Protein AF-A0A353C7V4-F1 (afdb_monomer_lite)

Secondary structure (DSSP, 8-state):
--SSSSSSSSS---------------------PPP-PPPP--------GGG-S--------------------HHHHHHHHHHHHHHHHHHHHHHHS--HHHHHHHHHHHHHHHHHHHHHHHHHHHHHHHHHHHHHHHHHHHHHHHHHTSHHHHHHHHHHHT-S-HHHHHHHHHHHHHHHHHHHHHHHHHHHHHHHHHHHHHHHHHHHHHHHHHHHTT-

Sequence (219 aa):
MSAAAASALMLMIALTVVSEAQTDRRNRSPIVRPAATPTPKIEPEIISMANDFPDDDAERPVQQTDVASGRANGDTSSAQLIERLEARIRQLEAQRGSDPDAVQKRLMLNLDILTRAEQRSESLRKQIFEMIEKENAIQMRLDSIEFDIRPEMIERSVATAGSLRPEEVRESRRRQLAAERTNLQNLLAEVQRNKTNLETGIKKADELVERLRLRLDKE

pLDDT: mean 76.55, std 20.83, range [38.31, 97.5]

Structure (mmCIF, N/CA/C/O backbone):
data_AF-A0A353C7V4-F1
#
_entry.id   AF-A0A353C7V4-F1
#
loop_
_atom_site.group_PDB
_atom_site.id
_atom_site.type_symbol
_atom_site.label_atom_id
_atom_site.label_alt_id
_atom_site.label_comp_id
_atom_site.label_asym_id
_atom_site.label_entity_id
_atom_site.label_seq_id
_atom_site.pdbx_PDB_ins_code
_atom_site.Cartn_x
_atom_site.Cartn_y
_atom_site.Cartn_z
_atom_site.occupancy
_atom_site.B_iso_or_equiv
_atom_site.auth_seq_id
_atom_site.auth_comp_id
_atom_site.auth_asym_id
_atom_site.auth_atom_id
_atom_site.pdbx_PDB_model_num
ATOM 1 N N . MET A 1 1 ? -34.271 59.438 11.158 1.00 44.75 1 MET A N 1
ATOM 2 C CA . MET A 1 1 ? -33.661 58.964 9.894 1.00 44.75 1 MET A CA 1
ATOM 3 C C . MET A 1 1 ? -32.312 58.357 10.269 1.00 44.75 1 MET A C 1
ATOM 5 O O . MET A 1 1 ? -31.391 59.096 10.557 1.00 44.75 1 MET A O 1
ATOM 9 N N . SER A 1 2 ? -32.290 57.105 10.726 1.00 44.06 2 SER A N 1
ATOM 10 C CA . SER A 1 2 ? -32.205 55.855 9.943 1.00 44.06 2 SER A CA 1
ATOM 11 C C . SER A 1 2 ? -30.757 55.358 9.859 1.00 44.06 2 SER A C 1
ATOM 13 O O . SER A 1 2 ? -30.090 55.585 8.859 1.00 44.06 2 SER A O 1
ATOM 15 N N . ALA A 1 3 ? -30.293 54.688 10.918 1.00 46.69 3 ALA A N 1
ATOM 16 C CA . ALA A 1 3 ? -29.094 53.841 10.912 1.00 46.69 3 ALA A CA 1
ATOM 17 C C . ALA A 1 3 ? -29.074 52.927 12.159 1.00 46.69 3 ALA A C 1
ATOM 19 O O . ALA A 1 3 ? -28.155 52.985 12.964 1.00 46.69 3 ALA A O 1
ATOM 20 N N . ALA A 1 4 ? -30.133 52.140 12.383 1.00 47.88 4 ALA A N 1
ATOM 21 C CA . ALA A 1 4 ? -30.179 51.169 13.491 1.00 47.88 4 ALA A CA 1
ATOM 22 C C . ALA A 1 4 ? -31.147 49.994 13.235 1.00 47.88 4 ALA A C 1
ATOM 24 O O . ALA A 1 4 ? -31.702 49.430 14.171 1.00 47.88 4 ALA A O 1
ATOM 25 N N . ALA A 1 5 ? -31.396 49.639 11.969 1.00 49.31 5 ALA A N 1
ATOM 26 C CA . ALA A 1 5 ? -32.421 48.651 11.610 1.00 49.31 5 ALA A CA 1
AT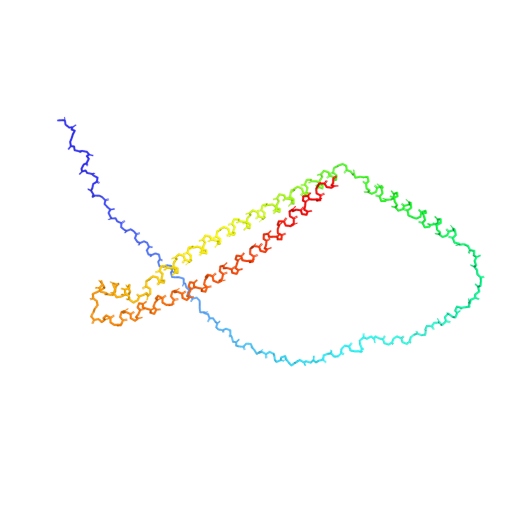OM 27 C C . ALA A 1 5 ? -32.026 47.763 10.414 1.00 49.31 5 ALA A C 1
ATOM 29 O O . ALA A 1 5 ? -32.870 47.441 9.585 1.00 49.31 5 ALA A O 1
ATOM 30 N N . ALA A 1 6 ? -30.745 47.388 10.295 1.00 48.66 6 ALA A N 1
ATOM 31 C CA . ALA A 1 6 ? -30.272 46.562 9.173 1.00 48.66 6 ALA A CA 1
ATOM 32 C C . ALA A 1 6 ? -29.348 45.382 9.543 1.00 48.66 6 ALA A C 1
ATOM 34 O O . ALA A 1 6 ? -28.961 44.640 8.649 1.00 48.66 6 ALA A O 1
ATOM 35 N N . SER A 1 7 ? -29.044 45.141 10.827 1.00 48.41 7 SER A N 1
ATOM 36 C CA . SER A 1 7 ? -28.196 43.997 11.246 1.00 48.41 7 SER A CA 1
ATOM 37 C C . SER A 1 7 ? -28.845 43.041 12.253 1.00 48.41 7 SER A C 1
ATOM 39 O O . SER A 1 7 ? -28.167 42.187 12.810 1.00 48.41 7 SER A O 1
ATOM 41 N N . ALA A 1 8 ? -30.159 43.139 12.470 1.00 46.25 8 ALA A N 1
ATOM 42 C CA . ALA A 1 8 ? -30.909 42.242 13.360 1.00 46.25 8 ALA A CA 1
ATOM 43 C C . ALA A 1 8 ? -32.105 41.565 12.660 1.00 46.25 8 ALA A C 1
ATOM 45 O O . ALA A 1 8 ? -33.052 41.136 13.311 1.00 46.25 8 ALA A O 1
ATOM 46 N N . LEU A 1 9 ? -32.053 41.468 11.326 1.00 44.09 9 LEU A N 1
ATOM 47 C CA . LEU A 1 9 ? -33.032 40.771 10.483 1.00 44.09 9 LEU A CA 1
ATOM 48 C C . LEU A 1 9 ? -32.320 39.840 9.480 1.00 44.09 9 LEU A C 1
ATOM 50 O O . LEU A 1 9 ? -32.617 39.818 8.294 1.00 44.09 9 LEU A O 1
ATOM 54 N N . MET A 1 10 ? -31.322 39.106 9.971 1.00 41.72 10 MET A N 1
ATOM 55 C CA . MET A 1 10 ? -30.724 37.931 9.316 1.00 41.72 10 MET A CA 1
ATOM 56 C C . MET A 1 10 ? -30.598 36.802 10.352 1.00 41.72 10 MET A C 1
ATOM 58 O O . MET A 1 10 ? -29.598 36.105 10.467 1.00 41.72 10 MET A O 1
ATOM 62 N N . LEU A 1 11 ? -31.642 36.667 11.166 1.00 45.44 11 LEU A N 1
ATOM 63 C CA . LEU A 1 11 ? -31.908 35.521 12.016 1.00 45.44 11 LEU A CA 1
ATOM 64 C C . LEU A 1 11 ? -33.371 35.164 11.736 1.00 45.44 11 LEU A C 1
ATOM 66 O O . LEU A 1 11 ? -34.230 36.024 11.900 1.00 45.44 11 LEU A O 1
ATOM 70 N N . MET A 1 12 ? -33.629 33.925 11.310 1.00 44.94 12 MET A N 1
ATOM 71 C CA . MET A 1 12 ? -34.948 33.354 10.967 1.00 44.94 12 MET A CA 1
ATOM 72 C C . MET A 1 12 ? -35.437 33.534 9.522 1.00 44.94 12 MET A C 1
ATOM 74 O O . MET A 1 12 ? -36.502 34.099 9.297 1.00 44.94 12 MET A O 1
ATOM 78 N N . ILE A 1 13 ? -34.744 32.925 8.549 1.00 45.94 13 ILE A N 1
ATOM 79 C CA . ILE A 1 13 ? -35.416 32.384 7.355 1.00 45.94 13 ILE A CA 1
ATOM 80 C C . ILE A 1 13 ? -34.905 30.961 7.074 1.00 45.94 13 ILE A C 1
ATOM 82 O O . ILE A 1 13 ? -33.763 30.750 6.685 1.00 45.94 13 ILE A O 1
ATOM 86 N N . ALA A 1 14 ? -35.827 30.019 7.281 1.00 42.69 14 ALA A N 1
ATOM 87 C CA . ALA A 1 14 ? -35.977 28.730 6.611 1.00 42.69 14 ALA A CA 1
ATOM 88 C C . ALA A 1 14 ? -34.900 27.643 6.809 1.00 42.69 14 ALA A C 1
ATOM 90 O O . ALA A 1 14 ? -34.132 27.310 5.910 1.00 42.69 14 ALA A O 1
ATOM 91 N N . LEU A 1 15 ? -35.036 26.915 7.926 1.00 41.84 15 LEU A N 1
ATOM 92 C CA . LEU A 1 15 ? -35.078 25.453 7.848 1.00 41.84 15 LEU A CA 1
ATOM 93 C C . LEU A 1 15 ? -36.202 25.062 6.874 1.00 41.84 15 LEU A C 1
ATOM 95 O O . LEU A 1 15 ? -37.375 25.164 7.223 1.00 41.84 15 LEU A O 1
ATOM 99 N N . THR A 1 16 ? -35.854 24.575 5.687 1.00 45.34 16 THR A N 1
ATOM 100 C CA . THR A 1 16 ? -36.703 23.618 4.970 1.00 45.34 16 THR A CA 1
ATOM 101 C C . THR A 1 16 ? -35.827 22.502 4.426 1.00 45.34 16 THR A C 1
ATOM 103 O O . THR A 1 16 ? -35.001 22.674 3.537 1.00 45.34 16 THR A O 1
ATOM 106 N N . VAL A 1 17 ? -35.993 21.351 5.066 1.00 40.59 17 VAL A N 1
ATOM 107 C CA . VAL A 1 17 ? -35.494 20.050 4.654 1.00 40.59 17 VAL A CA 1
ATOM 108 C C . VAL A 1 17 ? -36.279 19.649 3.410 1.00 40.59 17 VAL A C 1
ATOM 110 O O . VAL A 1 17 ? -37.474 19.381 3.504 1.00 40.59 17 VAL A O 1
ATOM 113 N N . VAL A 1 18 ? -35.621 19.579 2.256 1.00 41.38 18 VAL A N 1
ATOM 114 C CA . VAL A 1 18 ? -36.103 18.749 1.150 1.00 41.38 18 VAL A CA 1
ATOM 115 C C . VAL A 1 18 ? -35.354 17.430 1.254 1.00 41.38 18 VAL A C 1
ATOM 117 O O . VAL A 1 18 ? -34.208 17.282 0.843 1.00 41.38 18 VAL A O 1
ATOM 120 N N . SER A 1 19 ? -36.010 16.489 1.927 1.00 42.78 19 SER A N 1
ATOM 121 C CA . SER A 1 19 ? -35.664 15.078 1.914 1.00 42.78 19 SER A CA 1
ATOM 122 C C . SER A 1 19 ? -36.284 14.491 0.647 1.00 42.78 19 SER A C 1
ATOM 124 O O . SER A 1 19 ? -37.454 14.117 0.630 1.00 42.78 19 SER A O 1
ATOM 126 N N . GLU A 1 20 ? -35.525 14.466 -0.446 1.00 42.59 20 GLU A N 1
ATOM 127 C CA . GLU A 1 20 ? -35.900 13.701 -1.635 1.00 42.59 20 GLU A CA 1
ATOM 12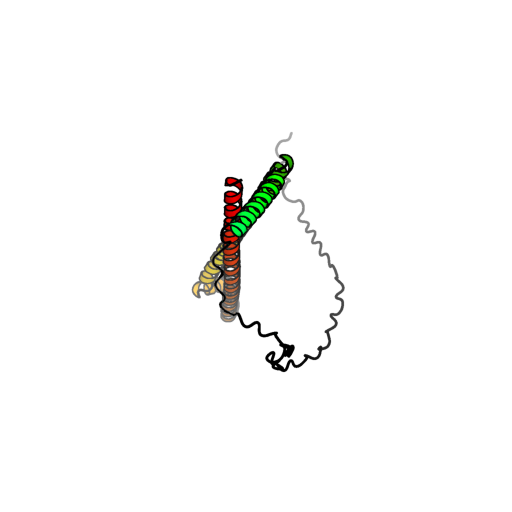8 C C . GLU A 1 20 ? -35.586 12.223 -1.388 1.00 42.59 20 GLU A C 1
ATOM 130 O O . GLU A 1 20 ? -34.538 11.690 -1.745 1.00 42.59 20 GLU A O 1
ATOM 135 N N . ALA A 1 21 ? -36.532 11.545 -0.740 1.00 44.84 21 ALA A N 1
ATOM 136 C CA . ALA A 1 21 ? -36.611 10.095 -0.718 1.00 44.84 21 ALA A CA 1
ATOM 137 C C . ALA A 1 21 ? -37.058 9.598 -2.104 1.00 44.84 21 ALA A C 1
ATOM 139 O O . ALA A 1 21 ? -38.226 9.279 -2.330 1.00 44.84 21 ALA A O 1
ATOM 140 N N . GLN A 1 22 ? -36.119 9.536 -3.051 1.00 49.16 22 GLN A N 1
ATOM 141 C CA . GLN A 1 22 ? -36.307 8.783 -4.287 1.00 49.16 22 GLN A CA 1
ATOM 142 C C . GLN A 1 22 ? -36.391 7.293 -3.938 1.00 49.16 22 GLN A C 1
ATOM 144 O O . GLN A 1 22 ? -35.392 6.597 -3.764 1.00 49.16 22 GLN A O 1
ATOM 149 N N . THR A 1 23 ? -37.620 6.798 -3.803 1.00 46.62 23 THR A N 1
ATOM 150 C CA . THR A 1 23 ? -37.911 5.364 -3.747 1.00 46.62 23 THR A CA 1
ATOM 151 C C . THR A 1 23 ? -37.814 4.790 -5.157 1.00 46.62 23 THR A C 1
ATOM 153 O O . THR A 1 23 ? -38.812 4.499 -5.810 1.00 46.62 23 THR A O 1
ATOM 156 N N . ASP A 1 24 ? -36.581 4.628 -5.637 1.00 43.72 24 ASP A N 1
ATOM 157 C CA . ASP A 1 24 ? -36.294 3.886 -6.861 1.00 43.72 24 ASP A CA 1
ATOM 158 C C . ASP A 1 24 ? -36.540 2.393 -6.588 1.00 43.72 24 ASP A C 1
ATOM 160 O O . ASP A 1 24 ? -35.675 1.642 -6.124 1.00 43.72 24 ASP A O 1
ATOM 164 N N . ARG A 1 25 ? -37.794 1.967 -6.789 1.00 49.84 25 ARG A N 1
ATOM 165 C CA . ARG A 1 25 ? -38.199 0.560 -6.783 1.00 49.84 25 ARG A CA 1
ATOM 166 C C . ARG A 1 25 ? -37.574 -0.122 -7.997 1.00 49.84 25 ARG A C 1
ATOM 168 O O . ARG A 1 25 ? -38.231 -0.362 -9.006 1.00 49.84 25 ARG A O 1
ATOM 175 N N . ARG A 1 26 ? -36.300 -0.491 -7.874 1.00 47.75 26 ARG A N 1
ATOM 176 C CA . ARG A 1 26 ? -35.664 -1.444 -8.784 1.00 47.75 26 ARG A CA 1
ATOM 177 C C . ARG A 1 26 ? -36.392 -2.776 -8.665 1.00 47.75 26 ARG A C 1
ATOM 179 O O . ARG A 1 26 ? -36.287 -3.468 -7.651 1.00 47.75 26 ARG A O 1
ATOM 186 N N . ASN A 1 27 ? -37.139 -3.113 -9.712 1.00 48.44 27 ASN A N 1
ATOM 187 C CA . ASN A 1 27 ? -37.723 -4.429 -9.927 1.00 48.44 27 ASN A CA 1
ATOM 188 C C . ASN A 1 27 ? -36.637 -5.499 -9.746 1.00 48.44 27 ASN A C 1
ATOM 190 O O . ASN A 1 27 ? -35.751 -5.661 -10.584 1.00 48.44 27 ASN A O 1
ATOM 194 N N . ARG A 1 28 ? -36.697 -6.223 -8.623 1.00 50.69 28 ARG A N 1
ATOM 195 C CA . ARG A 1 28 ? -35.927 -7.448 -8.412 1.00 50.69 28 ARG A CA 1
ATOM 196 C C . ARG A 1 28 ? -36.495 -8.516 -9.339 1.00 50.69 28 ARG A C 1
ATOM 198 O O . ARG A 1 28 ? -37.521 -9.119 -9.035 1.00 50.69 28 ARG A O 1
ATOM 205 N N . SER A 1 29 ? -35.812 -8.765 -10.447 1.00 60.47 29 SER A N 1
ATOM 206 C CA . SER A 1 29 ? -35.975 -10.009 -11.193 1.00 60.47 29 SER A CA 1
ATOM 207 C C . SER A 1 29 ? -35.630 -11.189 -10.273 1.00 60.47 29 SER A C 1
ATOM 209 O O . SER A 1 29 ? -34.642 -11.109 -9.533 1.00 60.47 29 SER A O 1
ATOM 211 N N . PRO A 1 30 ? -36.418 -12.277 -10.269 1.00 55.56 30 PRO A N 1
ATOM 212 C CA . PRO A 1 30 ? -36.105 -13.448 -9.464 1.00 55.56 30 PRO A CA 1
ATOM 213 C C . PRO A 1 30 ? -34.798 -14.078 -9.957 1.00 55.56 30 PRO A C 1
ATOM 215 O O . PRO A 1 30 ? -34.638 -14.375 -11.140 1.00 55.56 30 PRO A O 1
ATOM 218 N N . ILE A 1 31 ? -33.859 -14.286 -9.033 1.00 55.91 31 ILE A N 1
ATOM 219 C CA . ILE A 1 31 ? -32.649 -15.075 -9.273 1.00 55.91 31 ILE A CA 1
ATOM 220 C C . ILE A 1 31 ? -33.101 -16.517 -9.516 1.00 55.91 31 ILE A C 1
ATOM 222 O O . ILE A 1 31 ? -33.500 -17.222 -8.587 1.00 55.91 31 ILE A O 1
ATOM 226 N N . VAL A 1 32 ? -33.051 -16.952 -10.774 1.00 56.66 32 VAL A N 1
ATOM 227 C CA . VAL A 1 32 ? -33.143 -18.366 -11.131 1.00 56.66 32 VAL A CA 1
ATOM 228 C C . VAL A 1 32 ? -31.901 -19.043 -10.558 1.00 56.66 32 VAL A C 1
ATOM 230 O O . VAL A 1 32 ? -30.776 -18.714 -10.930 1.00 56.66 32 VAL A O 1
ATOM 233 N N . ARG A 1 33 ? -32.099 -19.962 -9.609 1.00 56.06 33 ARG A N 1
ATOM 234 C CA . ARG A 1 33 ? -31.032 -20.847 -9.135 1.00 56.06 33 ARG A CA 1
ATOM 235 C C . ARG A 1 33 ? -30.574 -21.698 -10.323 1.00 56.06 33 ARG A C 1
ATOM 237 O O . ARG A 1 33 ? -31.421 -22.394 -10.884 1.00 56.06 33 ARG A O 1
ATOM 244 N N . PRO A 1 34 ? -29.290 -21.689 -10.713 1.00 54.34 34 PRO A N 1
ATOM 245 C CA . PRO A 1 34 ? -28.809 -22.685 -11.654 1.00 54.34 34 PRO A CA 1
ATOM 246 C C . PRO A 1 34 ? -28.925 -24.062 -10.991 1.00 54.34 34 PRO A C 1
ATOM 248 O O . PRO A 1 34 ? -28.472 -24.267 -9.862 1.00 54.34 34 PRO A O 1
ATOM 251 N N . ALA A 1 35 ? -29.596 -24.984 -11.678 1.00 52.41 35 ALA A N 1
ATOM 252 C CA . ALA A 1 35 ? -29.607 -26.392 -11.321 1.00 52.41 35 ALA A CA 1
ATOM 253 C C . ALA A 1 35 ? -28.165 -26.923 -11.312 1.00 52.41 35 ALA A C 1
ATOM 255 O O . ALA A 1 35 ? -27.334 -26.495 -12.112 1.00 52.41 35 ALA A O 1
ATOM 256 N N . ALA A 1 36 ? -27.872 -27.830 -10.381 1.00 49.22 36 ALA A N 1
ATOM 257 C CA . ALA A 1 36 ? -26.558 -28.431 -10.226 1.00 49.22 36 ALA A CA 1
ATOM 258 C C . ALA A 1 36 ? -26.130 -29.140 -11.520 1.00 49.22 36 ALA A C 1
ATOM 260 O O . ALA A 1 36 ? -26.722 -30.141 -11.920 1.00 49.22 36 ALA A O 1
ATOM 261 N N . THR A 1 37 ? -25.088 -28.617 -12.160 1.00 54.09 37 THR A N 1
ATOM 262 C CA . THR A 1 37 ? -24.352 -29.314 -13.213 1.00 54.09 37 THR A CA 1
ATOM 263 C C . THR A 1 37 ? -23.656 -30.529 -12.589 1.00 54.09 37 THR A C 1
ATOM 265 O O . THR A 1 37 ? -22.961 -30.354 -11.584 1.00 54.09 37 THR A O 1
ATOM 268 N N . PRO A 1 38 ? -23.817 -31.752 -13.128 1.00 51.16 38 PRO A N 1
ATOM 269 C CA . PRO A 1 38 ? -23.077 -32.908 -12.640 1.00 51.16 38 PRO A CA 1
ATOM 270 C C . PRO A 1 38 ? -21.578 -32.683 -12.850 1.00 51.16 38 PRO A C 1
ATOM 272 O O . PRO A 1 38 ? -21.116 -32.407 -13.957 1.00 51.16 38 PRO A O 1
ATOM 275 N N . THR A 1 39 ? -20.823 -32.782 -11.763 1.00 52.56 39 THR A N 1
ATOM 276 C CA . THR A 1 39 ? -19.363 -32.800 -11.759 1.00 52.56 39 THR A CA 1
ATOM 277 C C . THR A 1 39 ? -18.862 -34.028 -12.526 1.00 52.56 39 THR A C 1
ATOM 279 O O . THR A 1 39 ? -19.206 -35.152 -12.149 1.00 52.56 39 THR A O 1
ATOM 282 N N . PRO A 1 40 ? -18.036 -33.875 -13.577 1.00 52.06 40 PRO A N 1
ATOM 283 C CA . PRO A 1 40 ? -17.326 -35.015 -14.133 1.00 52.06 40 PRO A CA 1
ATOM 284 C C . PRO A 1 40 ? -16.295 -35.485 -13.099 1.00 52.06 40 PRO A C 1
ATOM 286 O O . PRO A 1 40 ? -15.453 -34.710 -12.643 1.00 52.06 40 PRO A O 1
ATOM 289 N N . LYS A 1 41 ? -16.385 -36.757 -12.696 1.00 50.06 41 LYS A N 1
ATOM 290 C CA . LYS A 1 41 ? -15.307 -37.444 -11.979 1.00 50.06 41 LYS A CA 1
ATOM 291 C C . LYS A 1 41 ? -14.092 -37.473 -12.902 1.00 50.06 41 LYS A C 1
ATOM 293 O O . LYS A 1 41 ? -14.112 -38.161 -13.915 1.00 50.06 41 LYS A O 1
ATOM 298 N N . ILE A 1 42 ? -13.062 -36.711 -12.559 1.00 57.78 42 ILE A N 1
ATOM 299 C CA . ILE A 1 42 ? -11.750 -36.821 -13.189 1.00 57.78 42 ILE A CA 1
ATOM 300 C C . ILE A 1 42 ? -10.997 -37.874 -12.380 1.00 57.78 42 ILE A C 1
ATOM 302 O O . ILE A 1 42 ? -10.423 -37.580 -11.333 1.00 57.78 42 ILE A O 1
ATOM 306 N N . GLU A 1 43 ? -11.086 -39.122 -12.824 1.00 57.94 43 GLU A N 1
ATOM 307 C CA . GLU A 1 43 ? -10.117 -40.146 -12.447 1.00 57.94 43 GLU A CA 1
ATOM 308 C C . GLU A 1 43 ? -8.817 -39.841 -13.211 1.00 57.94 43 GLU A C 1
ATOM 310 O O . GLU A 1 43 ? -8.875 -39.572 -14.413 1.00 57.94 43 GLU A O 1
ATOM 315 N N . PRO A 1 44 ? -7.648 -39.790 -12.547 1.00 57.81 44 PRO A N 1
ATOM 316 C CA . PRO A 1 44 ? -6.390 -39.554 -13.238 1.00 57.81 44 PRO A CA 1
ATOM 317 C C . PRO A 1 44 ? -6.000 -40.814 -14.018 1.00 57.81 44 PRO A C 1
ATOM 319 O O . PRO A 1 44 ? -5.431 -41.752 -13.463 1.00 57.81 44 PRO A O 1
ATOM 322 N N . GLU A 1 45 ? -6.307 -40.837 -15.312 1.00 61.81 45 GLU A N 1
ATOM 323 C CA . GLU A 1 45 ? -5.740 -41.812 -16.238 1.00 61.81 45 GLU A CA 1
ATOM 324 C C . GLU A 1 45 ? -4.273 -41.433 -16.502 1.00 61.81 45 GLU A C 1
ATOM 326 O O . GLU A 1 45 ? -3.958 -40.343 -16.986 1.00 61.81 45 GLU A O 1
ATOM 331 N N . ILE A 1 46 ? -3.354 -42.310 -16.096 1.00 61.44 46 ILE A N 1
ATOM 332 C CA . ILE A 1 46 ? -1.913 -42.141 -16.292 1.00 61.44 46 ILE A CA 1
ATOM 333 C C . ILE A 1 46 ? -1.620 -42.420 -17.768 1.00 61.44 46 ILE A C 1
ATOM 335 O O . ILE A 1 46 ? -1.541 -43.573 -18.185 1.00 61.44 46 ILE A O 1
AT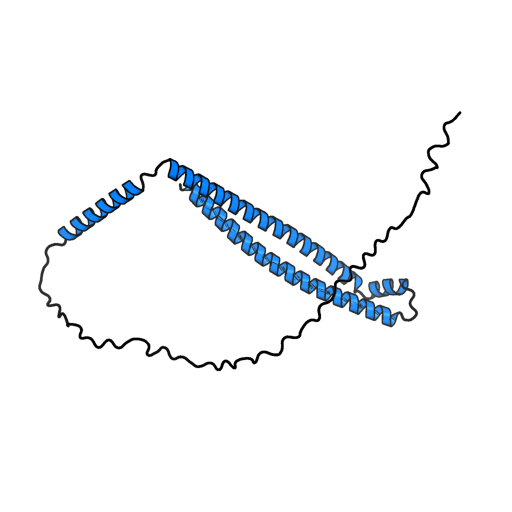OM 339 N N . ILE A 1 47 ? -1.451 -41.368 -18.566 1.00 57.41 47 ILE A N 1
ATOM 340 C CA . ILE A 1 47 ? -1.026 -41.492 -19.963 1.00 57.41 47 ILE A CA 1
ATOM 341 C C . ILE A 1 47 ? 0.488 -41.746 -19.974 1.00 57.41 47 ILE A C 1
ATOM 343 O O . ILE A 1 47 ? 1.295 -40.828 -19.818 1.00 57.41 47 ILE A O 1
ATOM 347 N N . SER A 1 48 ? 0.890 -43.010 -20.127 1.00 59.66 48 SER A N 1
ATOM 348 C CA . SER A 1 48 ? 2.285 -43.386 -20.373 1.00 59.66 48 SER A CA 1
ATOM 349 C C . SER A 1 48 ? 2.719 -42.937 -21.773 1.00 59.66 48 SER A C 1
ATOM 351 O O . SER A 1 48 ? 2.466 -43.622 -22.755 1.00 59.66 48 SER A O 1
ATOM 353 N N . MET A 1 49 ? 3.445 -41.819 -21.864 1.00 56.69 49 MET A N 1
ATOM 354 C CA . MET A 1 49 ? 4.062 -41.318 -23.108 1.00 56.69 49 MET A CA 1
ATOM 355 C C . MET A 1 49 ? 5.381 -42.033 -23.481 1.00 56.69 49 MET A C 1
ATOM 357 O O . MET A 1 49 ? 6.251 -41.454 -24.123 1.00 56.69 49 MET A O 1
ATOM 361 N N . ALA A 1 50 ? 5.575 -43.284 -23.058 1.00 57.44 50 ALA A N 1
ATOM 362 C CA . ALA A 1 50 ? 6.823 -44.021 -23.298 1.00 57.44 50 ALA A CA 1
ATOM 363 C C . ALA A 1 50 ? 6.932 -44.617 -24.716 1.00 57.44 50 ALA A C 1
ATOM 365 O O . ALA A 1 50 ? 7.997 -45.111 -25.068 1.00 57.44 50 ALA A O 1
ATOM 366 N N . ASN A 1 51 ? 5.864 -44.564 -25.520 1.00 55.53 51 ASN A N 1
ATOM 367 C CA . ASN A 1 51 ? 5.779 -45.278 -26.799 1.00 55.53 51 ASN A CA 1
ATOM 368 C C . ASN A 1 51 ? 5.371 -44.393 -27.991 1.00 55.53 51 ASN A C 1
ATOM 370 O O . ASN A 1 51 ? 4.902 -44.910 -28.999 1.00 55.53 51 ASN A O 1
ATOM 374 N N . ASP A 1 52 ? 5.525 -43.070 -27.864 1.00 54.81 52 ASP A N 1
ATOM 375 C CA . ASP A 1 52 ? 5.115 -42.078 -28.877 1.00 54.81 52 ASP A CA 1
ATOM 376 C C . ASP A 1 52 ? 6.270 -41.648 -29.807 1.00 54.81 52 ASP A C 1
ATOM 378 O O . ASP A 1 52 ? 6.192 -40.646 -30.516 1.00 54.81 52 ASP A O 1
ATOM 382 N N . PHE A 1 53 ? 7.365 -42.412 -29.807 1.00 48.66 53 PHE A N 1
ATOM 383 C CA . PHE A 1 53 ? 8.380 -42.325 -30.848 1.00 48.66 53 PHE A CA 1
ATOM 384 C C . PHE A 1 53 ? 8.075 -43.405 -31.888 1.00 48.66 53 PHE A C 1
ATOM 386 O O . PHE A 1 53 ? 8.053 -44.579 -31.522 1.00 48.66 53 PHE A O 1
ATOM 393 N N . PRO A 1 54 ? 7.816 -43.053 -33.158 1.00 54.94 54 PRO A N 1
ATOM 394 C CA . PRO A 1 54 ? 7.740 -44.054 -34.208 1.00 54.94 54 PRO A CA 1
ATOM 395 C C . PRO A 1 54 ? 9.098 -44.756 -34.320 1.00 54.94 54 PRO A C 1
ATOM 397 O O . PRO A 1 54 ? 10.120 -44.104 -34.550 1.00 54.94 54 PRO A O 1
ATOM 400 N N . ASP A 1 55 ? 9.090 -46.077 -34.140 1.00 52.31 55 ASP A N 1
ATOM 401 C CA . ASP A 1 55 ? 10.181 -46.962 -34.536 1.00 52.31 55 ASP A CA 1
ATOM 402 C C . ASP A 1 55 ? 10.308 -46.886 -36.062 1.00 52.31 55 ASP A C 1
ATOM 404 O O . ASP A 1 55 ? 9.608 -47.564 -36.814 1.00 52.31 55 ASP A O 1
ATOM 408 N N . ASP A 1 56 ? 11.165 -45.978 -36.521 1.00 46.03 56 ASP A N 1
ATOM 409 C CA . ASP A 1 56 ? 11.544 -45.853 -37.922 1.00 46.03 56 ASP A CA 1
ATOM 410 C C . ASP A 1 56 ? 12.637 -46.898 -38.201 1.00 46.03 56 ASP A C 1
ATOM 412 O O . ASP A 1 56 ? 13.838 -46.607 -38.235 1.00 46.03 56 ASP A O 1
ATOM 416 N N . ASP A 1 57 ? 12.210 -48.155 -38.351 1.00 50.53 57 ASP A N 1
ATOM 417 C CA . ASP A 1 57 ? 12.989 -49.219 -38.987 1.00 50.53 57 ASP A CA 1
ATOM 418 C C . ASP A 1 57 ? 13.098 -48.914 -40.491 1.00 50.53 57 ASP A C 1
ATOM 420 O O . ASP A 1 57 ? 12.454 -49.524 -41.345 1.00 50.53 57 ASP A O 1
ATOM 424 N N . ALA A 1 58 ? 13.930 -47.926 -40.816 1.00 46.34 58 ALA A N 1
ATOM 425 C CA . ALA A 1 58 ? 14.411 -47.664 -42.160 1.00 46.34 58 ALA A CA 1
ATOM 426 C C . ALA A 1 58 ? 15.944 -47.667 -42.140 1.00 46.34 58 ALA A C 1
ATOM 428 O O . ALA A 1 58 ? 16.605 -46.855 -41.489 1.00 46.34 58 ALA A O 1
ATOM 429 N N . GLU A 1 59 ? 16.490 -48.650 -42.847 1.00 46.53 59 GLU A N 1
ATOM 430 C CA . GLU A 1 59 ? 17.901 -48.942 -43.063 1.00 46.53 59 GLU A CA 1
ATOM 431 C C . GLU A 1 59 ? 18.766 -47.677 -43.192 1.00 46.53 59 GLU A C 1
ATOM 433 O O . GLU A 1 59 ? 18.738 -46.955 -44.189 1.00 46.53 59 GLU A O 1
ATOM 438 N N . ARG A 1 60 ? 19.606 -47.428 -42.184 1.00 43.72 60 ARG A N 1
ATOM 439 C CA . ARG A 1 60 ? 20.731 -46.500 -42.322 1.00 43.72 60 ARG A CA 1
ATOM 440 C C . ARG A 1 60 ? 21.798 -47.181 -43.184 1.00 43.72 60 ARG A C 1
ATOM 442 O O . ARG A 1 60 ? 22.281 -48.241 -42.779 1.00 43.72 60 ARG A O 1
ATOM 449 N N . PRO A 1 61 ? 22.255 -46.594 -44.305 1.00 42.44 61 PRO A N 1
ATOM 450 C CA . PRO A 1 61 ? 23.473 -47.061 -44.941 1.00 42.44 61 PRO A CA 1
ATOM 451 C C . PRO A 1 61 ? 24.623 -46.802 -43.967 1.00 42.44 61 PRO A C 1
ATOM 453 O O . PRO A 1 61 ? 24.908 -45.659 -43.602 1.00 42.44 61 PRO A O 1
ATOM 456 N N . VAL A 1 62 ? 25.267 -47.874 -43.519 1.00 42.25 62 VAL A N 1
ATOM 457 C CA . VAL A 1 62 ? 26.484 -47.814 -42.713 1.00 42.25 62 VAL A CA 1
ATOM 458 C C . VAL A 1 62 ? 27.599 -47.313 -43.630 1.00 42.25 62 VAL A C 1
ATOM 460 O O . VAL A 1 62 ? 28.202 -48.080 -44.376 1.00 42.25 62 VAL A O 1
ATOM 463 N N . GLN A 1 63 ? 27.849 -46.004 -43.637 1.00 41.72 63 GLN A N 1
ATOM 464 C CA . GLN A 1 63 ? 29.035 -45.453 -44.285 1.00 41.72 63 GLN A CA 1
ATOM 465 C C . GLN A 1 63 ? 30.227 -45.678 -43.358 1.00 41.72 63 GLN A C 1
ATOM 467 O O . GLN A 1 63 ? 30.512 -44.907 -42.445 1.00 41.72 63 GLN A O 1
ATOM 472 N N . GLN A 1 64 ? 30.883 -46.811 -43.588 1.00 43.12 64 GLN A N 1
ATOM 473 C CA . GLN A 1 64 ? 32.200 -47.134 -43.074 1.00 43.12 64 GLN A CA 1
ATOM 474 C C . GLN A 1 64 ? 33.178 -46.061 -43.564 1.00 43.12 64 GLN A C 1
ATOM 476 O O . GLN A 1 64 ? 33.488 -45.971 -44.750 1.00 43.12 64 GLN A O 1
ATOM 481 N N . THR A 1 65 ? 33.619 -45.190 -42.657 1.00 38.31 65 THR A N 1
ATOM 482 C CA . THR A 1 65 ? 34.692 -44.240 -42.943 1.00 38.31 65 THR A CA 1
ATOM 483 C C . THR A 1 65 ? 36.006 -45.004 -42.992 1.00 38.31 65 THR A C 1
ATOM 485 O O . THR A 1 65 ? 36.629 -45.253 -41.958 1.00 38.31 65 THR A O 1
ATOM 488 N N . ASP A 1 66 ? 36.419 -45.373 -44.201 1.00 41.59 66 ASP A N 1
ATOM 489 C CA . ASP A 1 66 ? 37.802 -45.720 -44.483 1.00 41.59 66 ASP A CA 1
ATOM 490 C C . ASP A 1 66 ? 38.683 -44.499 -44.198 1.00 41.59 66 ASP A C 1
ATOM 492 O O . ASP A 1 66 ? 38.542 -43.423 -44.785 1.00 41.59 66 ASP A O 1
ATOM 496 N N . VAL A 1 67 ? 39.602 -44.674 -43.253 1.00 51.19 67 VAL A N 1
ATOM 497 C CA . VAL A 1 67 ? 40.720 -43.770 -42.984 1.00 51.19 67 VAL A CA 1
ATOM 498 C C . VAL A 1 67 ? 41.673 -43.797 -44.179 1.00 51.19 67 VAL A C 1
ATOM 500 O O . VAL A 1 67 ? 42.651 -44.540 -44.204 1.00 51.19 67 VAL A O 1
ATOM 503 N N . ALA A 1 68 ? 41.385 -42.968 -45.180 1.00 40.62 68 ALA A N 1
ATOM 504 C CA . ALA A 1 68 ? 42.298 -42.655 -46.268 1.00 40.62 68 ALA A CA 1
ATOM 505 C C . ALA A 1 68 ? 42.825 -41.223 -46.106 1.00 40.62 68 ALA A C 1
ATOM 507 O O . ALA A 1 68 ? 42.117 -40.230 -46.257 1.00 40.62 68 ALA A O 1
ATOM 508 N N . SER A 1 69 ? 44.105 -41.159 -45.758 1.00 55.53 69 SER A N 1
ATOM 509 C CA . SER A 1 69 ? 44.996 -40.005 -45.749 1.00 55.53 69 SER A CA 1
ATOM 510 C C . SER A 1 69 ? 44.689 -38.967 -46.836 1.00 55.53 69 SER A C 1
ATOM 512 O O . SER A 1 69 ? 44.824 -39.240 -48.025 1.00 55.53 69 SER A O 1
ATOM 514 N N . GLY A 1 70 ? 44.374 -37.742 -46.413 1.00 46.53 70 GLY A N 1
ATOM 515 C CA . GLY A 1 70 ? 44.145 -36.602 -47.300 1.00 46.53 70 GLY A CA 1
ATOM 516 C C . GLY A 1 70 ? 44.396 -35.274 -46.595 1.00 46.53 70 GLY A C 1
ATOM 517 O O . GLY A 1 70 ? 43.493 -34.462 -46.437 1.00 46.53 70 GLY A O 1
ATOM 518 N N . ARG A 1 71 ? 45.629 -35.048 -46.129 1.00 54.47 71 ARG A N 1
ATOM 519 C CA . ARG A 1 71 ? 46.108 -33.705 -45.777 1.00 54.47 71 ARG A CA 1
ATOM 520 C C . ARG A 1 71 ? 46.297 -32.901 -47.068 1.00 54.47 71 ARG A C 1
ATOM 522 O O . ARG A 1 71 ? 47.375 -32.946 -47.644 1.00 54.47 71 ARG A O 1
ATOM 529 N N . ALA A 1 72 ? 45.263 -32.193 -47.511 1.00 51.28 72 ALA A N 1
ATOM 530 C CA . ALA A 1 72 ? 45.348 -31.046 -48.419 1.00 51.28 72 ALA A CA 1
ATOM 531 C C . ALA A 1 72 ? 43.975 -30.353 -48.467 1.00 51.28 72 ALA A C 1
ATOM 533 O O . ALA A 1 72 ? 42.965 -31.041 -48.543 1.00 51.28 72 ALA A O 1
ATOM 534 N N . ASN A 1 73 ? 43.952 -29.015 -48.470 1.00 52.03 73 ASN A N 1
ATOM 535 C CA . ASN A 1 73 ? 42.778 -28.125 -48.624 1.00 52.03 73 ASN A CA 1
ATOM 536 C C . ASN A 1 73 ? 42.148 -27.558 -47.331 1.00 52.03 73 ASN A C 1
ATOM 538 O O . ASN A 1 73 ? 40.936 -27.383 -47.247 1.00 52.03 73 ASN A O 1
ATOM 542 N N . GLY A 1 74 ? 42.966 -27.193 -46.337 1.00 54.31 74 GLY A N 1
ATOM 543 C CA . GLY A 1 74 ? 42.532 -26.327 -45.224 1.00 54.31 74 GLY A CA 1
ATOM 544 C C . GLY A 1 74 ? 42.391 -24.840 -45.601 1.00 54.31 74 GLY A C 1
ATOM 545 O O . GLY A 1 74 ? 41.671 -24.098 -44.935 1.00 54.31 74 GLY A O 1
ATOM 546 N N . ASP A 1 75 ? 43.018 -24.417 -46.701 1.00 56.34 75 ASP A N 1
ATOM 547 C CA . ASP A 1 75 ? 43.125 -22.995 -47.064 1.00 56.34 75 ASP A CA 1
ATOM 548 C C . ASP A 1 75 ? 42.009 -22.513 -48.006 1.00 56.34 75 ASP A C 1
ATOM 550 O O . ASP A 1 75 ? 41.634 -21.344 -47.997 1.00 56.34 75 ASP A O 1
ATOM 554 N N . THR A 1 76 ? 41.410 -23.404 -48.802 1.00 58.84 76 THR A N 1
ATOM 555 C CA . THR A 1 76 ? 40.364 -23.014 -49.766 1.00 58.84 76 THR A CA 1
ATOM 556 C C . THR A 1 76 ? 39.000 -22.823 -49.095 1.00 58.84 76 THR A C 1
ATOM 558 O O . THR A 1 76 ? 38.248 -21.925 -49.466 1.00 58.84 76 THR A O 1
ATOM 561 N N . SER A 1 77 ? 38.679 -23.622 -48.069 1.00 67.38 77 SER A N 1
ATOM 562 C CA . SER A 1 77 ? 37.410 -23.499 -47.333 1.00 67.38 77 SER A CA 1
ATOM 563 C C . SER A 1 77 ? 37.388 -22.285 -46.403 1.00 67.38 77 SER A C 1
ATOM 565 O O . SER A 1 77 ? 36.330 -21.694 -46.199 1.00 67.38 77 SER A O 1
ATOM 567 N N . SER A 1 78 ? 38.533 -21.906 -45.833 1.00 68.62 78 SER A N 1
ATOM 568 C CA . SER A 1 78 ? 38.667 -20.705 -45.006 1.00 68.62 78 SER A CA 1
ATOM 569 C C . SER A 1 78 ? 38.578 -19.442 -45.863 1.00 68.62 78 SER A C 1
ATOM 571 O O . SER A 1 78 ? 37.834 -18.533 -45.506 1.00 68.62 78 SER A O 1
ATOM 573 N N . ALA A 1 79 ? 39.207 -19.429 -47.044 1.00 76.81 79 ALA A N 1
ATOM 574 C CA . ALA A 1 79 ? 39.059 -18.348 -48.020 1.00 76.81 79 ALA A CA 1
ATOM 575 C C . ALA A 1 79 ? 37.594 -18.136 -48.455 1.00 76.81 79 ALA A C 1
ATOM 577 O O . ALA A 1 79 ? 37.102 -17.010 -48.443 1.00 76.81 79 ALA A O 1
ATOM 578 N N . GLN A 1 80 ? 36.857 -19.213 -48.746 1.00 82.75 80 GLN A N 1
ATOM 579 C CA . GLN A 1 80 ? 35.434 -19.136 -49.113 1.00 82.75 80 GLN A CA 1
ATOM 580 C C . GLN A 1 80 ? 34.524 -18.704 -47.947 1.00 82.75 80 GLN A C 1
ATOM 582 O O . GLN A 1 80 ? 33.504 -18.046 -48.161 1.00 82.75 80 GLN A O 1
ATOM 587 N N . LEU A 1 81 ? 34.860 -19.067 -46.703 1.00 83.75 81 LEU A N 1
ATOM 588 C CA . LEU A 1 81 ? 34.143 -18.601 -45.510 1.00 83.75 81 LEU A CA 1
ATOM 589 C C . LEU A 1 81 ? 34.378 -17.110 -45.262 1.00 83.75 81 LEU A C 1
ATOM 591 O O . LEU A 1 81 ? 33.426 -16.400 -44.949 1.00 83.75 81 LEU A O 1
ATOM 595 N N . ILE A 1 82 ? 35.613 -16.639 -45.438 1.00 86.25 82 ILE A N 1
ATOM 596 C CA . ILE A 1 82 ? 35.962 -15.220 -45.328 1.00 86.25 82 ILE A CA 1
ATOM 597 C C . ILE A 1 82 ? 35.197 -14.418 -46.382 1.00 86.25 82 ILE A C 1
ATOM 599 O O . ILE A 1 82 ? 34.533 -13.451 -46.029 1.00 86.25 82 ILE A O 1
ATOM 603 N N . GLU A 1 83 ? 35.161 -14.876 -47.634 1.00 89.62 83 GLU A N 1
ATOM 604 C CA . GLU A 1 83 ? 34.403 -14.217 -48.705 1.00 89.62 83 GLU A CA 1
ATOM 605 C C . GLU A 1 83 ? 32.894 -14.144 -48.400 1.00 89.62 83 GLU A C 1
ATOM 607 O O . GLU A 1 83 ? 32.257 -13.105 -48.588 1.00 89.62 83 GLU A O 1
ATOM 612 N N . ARG A 1 84 ? 32.305 -15.215 -47.849 1.00 89.25 84 ARG A N 1
ATOM 613 C CA . ARG A 1 84 ? 30.894 -15.211 -47.417 1.00 89.25 84 ARG A CA 1
ATOM 614 C C . ARG A 1 84 ? 30.643 -14.274 -46.241 1.00 89.25 84 ARG A C 1
ATOM 616 O O . ARG A 1 84 ? 29.604 -13.613 -46.210 1.00 89.25 84 ARG A O 1
ATOM 623 N N . LEU A 1 85 ? 31.559 -14.222 -45.277 1.00 88.88 85 LEU A N 1
ATOM 624 C CA . LEU A 1 85 ? 31.468 -13.314 -44.135 1.00 88.88 85 LEU A CA 1
ATOM 625 C C . LEU A 1 85 ? 31.615 -11.858 -44.584 1.00 88.88 85 LEU A C 1
ATOM 627 O O . LEU A 1 85 ? 30.828 -11.025 -44.153 1.00 88.88 85 LEU A O 1
ATOM 631 N N . GLU A 1 86 ? 32.527 -11.554 -45.504 1.00 90.81 86 GLU A N 1
ATOM 632 C CA . GLU A 1 86 ? 32.696 -10.219 -46.085 1.00 90.81 86 GLU A CA 1
ATOM 633 C C . GLU A 1 86 ? 31.480 -9.786 -46.908 1.00 90.81 86 GLU A C 1
ATOM 635 O O . GLU A 1 86 ? 30.991 -8.666 -46.747 1.00 90.81 86 GLU A O 1
ATOM 640 N N . ALA A 1 87 ? 30.930 -10.672 -47.744 1.00 90.56 87 ALA A N 1
ATOM 641 C CA . ALA A 1 87 ? 29.697 -10.403 -48.480 1.00 90.56 87 ALA A CA 1
ATOM 642 C C . ALA A 1 87 ? 28.521 -10.150 -47.525 1.00 90.56 87 ALA A C 1
ATOM 644 O O . ALA A 1 87 ? 27.707 -9.249 -47.747 1.00 90.56 87 ALA A O 1
ATOM 645 N N . ARG A 1 88 ? 28.459 -10.901 -46.419 1.00 87.25 88 ARG A N 1
ATOM 646 C CA . ARG A 1 88 ? 27.450 -10.711 -45.378 1.00 87.25 88 ARG A CA 1
ATOM 647 C C . ARG A 1 88 ? 27.652 -9.409 -44.606 1.00 87.25 88 ARG A C 1
ATOM 649 O O . ARG A 1 88 ? 26.658 -8.750 -44.319 1.00 87.25 88 ARG A O 1
ATOM 656 N N . ILE A 1 89 ? 28.891 -9.021 -44.306 1.00 89.06 89 ILE A N 1
ATOM 657 C CA . ILE A 1 89 ? 29.228 -7.740 -43.671 1.00 89.06 89 ILE A CA 1
ATOM 658 C C . ILE A 1 89 ? 28.825 -6.591 -44.589 1.00 89.06 89 ILE A C 1
ATOM 660 O O . ILE A 1 89 ? 28.084 -5.730 -44.142 1.00 89.06 89 ILE A O 1
ATOM 664 N N . ARG A 1 90 ? 29.174 -6.622 -45.881 1.00 86.19 90 ARG A N 1
ATOM 665 C CA . ARG A 1 90 ? 28.749 -5.586 -46.841 1.00 86.19 90 ARG A CA 1
ATOM 666 C C . ARG A 1 90 ? 27.233 -5.504 -46.981 1.00 86.19 90 ARG A C 1
ATOM 668 O O . ARG A 1 90 ? 26.684 -4.412 -47.064 1.00 86.19 90 ARG A O 1
ATOM 675 N N . GLN A 1 91 ? 26.539 -6.643 -46.980 1.00 85.38 91 GLN A N 1
ATOM 676 C CA . GLN A 1 91 ? 25.076 -6.670 -47.006 1.00 85.38 91 GLN A CA 1
ATOM 677 C C . GLN A 1 91 ? 24.473 -6.082 -45.719 1.00 85.38 91 GLN A C 1
ATOM 679 O O . GLN A 1 91 ? 23.491 -5.344 -45.784 1.00 85.38 91 GLN A O 1
ATOM 684 N N . LEU A 1 92 ? 25.059 -6.389 -44.558 1.00 81.88 92 LEU A N 1
ATOM 685 C CA . LEU A 1 92 ? 24.648 -5.840 -43.266 1.00 81.88 92 LEU A CA 1
ATOM 686 C C . LEU A 1 92 ? 24.981 -4.352 -43.145 1.00 81.88 92 LEU A C 1
ATOM 688 O O . LEU A 1 92 ? 24.172 -3.612 -42.608 1.00 81.88 92 LEU A O 1
ATOM 692 N N . GLU A 1 93 ? 26.117 -3.895 -43.662 1.00 79.38 93 GLU A N 1
ATOM 693 C CA . GLU A 1 93 ? 26.511 -2.486 -43.719 1.00 79.38 93 GLU A CA 1
ATOM 694 C C . GLU A 1 93 ? 25.605 -1.695 -44.662 1.00 79.38 93 GLU A C 1
ATOM 696 O O . GLU A 1 93 ? 25.160 -0.611 -44.302 1.00 79.38 93 GLU A O 1
ATOM 701 N N . ALA A 1 94 ? 25.231 -2.267 -45.809 1.00 76.88 94 ALA A N 1
ATOM 702 C CA . ALA A 1 94 ? 24.244 -1.679 -46.710 1.00 76.88 94 ALA A CA 1
ATOM 703 C C . ALA A 1 94 ? 22.839 -1.618 -46.082 1.00 76.88 94 ALA A C 1
ATOM 705 O O . ALA A 1 94 ? 22.117 -0.653 -46.299 1.00 76.88 94 ALA A O 1
ATOM 706 N N . GLN A 1 95 ? 22.460 -2.605 -45.259 1.00 70.38 95 GLN A N 1
ATOM 707 C CA . GLN A 1 95 ? 21.241 -2.544 -44.436 1.00 70.38 95 GLN A CA 1
ATOM 708 C C . GLN A 1 95 ? 21.366 -1.600 -43.227 1.00 70.38 95 GLN A C 1
ATOM 710 O O . GLN A 1 95 ? 20.353 -1.131 -42.711 1.00 70.38 95 GLN A O 1
ATOM 715 N N . ARG A 1 96 ? 22.590 -1.344 -42.750 1.00 67.69 96 ARG A N 1
ATOM 716 C CA . ARG A 1 96 ? 22.905 -0.478 -41.603 1.00 67.69 96 ARG A CA 1
ATOM 717 C C . ARG A 1 96 ? 23.160 0.972 -42.006 1.00 67.69 96 ARG A C 1
ATOM 719 O O . ARG A 1 96 ? 23.198 1.816 -41.116 1.00 67.69 96 ARG A O 1
ATOM 726 N N . GLY A 1 97 ? 23.292 1.269 -43.300 1.00 59.41 97 GLY A N 1
ATOM 727 C CA . GLY A 1 97 ? 23.193 2.615 -43.855 1.00 59.41 97 GLY A CA 1
ATOM 728 C C . GLY A 1 97 ? 21.813 3.170 -43.536 1.00 59.41 97 GLY A C 1
ATOM 729 O O . GLY A 1 97 ? 20.875 3.026 -44.309 1.00 59.41 97 GLY A O 1
ATOM 730 N N . SER A 1 98 ? 21.657 3.680 -42.319 1.00 62.56 98 SER A N 1
ATOM 731 C CA . SER A 1 98 ? 20.366 4.046 -41.782 1.00 62.56 98 SER A CA 1
ATOM 732 C C . SER A 1 98 ? 19.910 5.309 -42.480 1.00 62.56 98 SER A C 1
ATOM 734 O O . SER A 1 98 ? 20.586 6.336 -42.384 1.00 62.56 98 SER A O 1
ATOM 736 N N . ASP A 1 99 ? 18.751 5.250 -43.124 1.00 77.12 99 ASP A N 1
ATOM 737 C CA . ASP A 1 99 ? 18.049 6.464 -43.507 1.00 77.12 99 ASP A CA 1
ATOM 738 C C . ASP A 1 99 ? 17.987 7.380 -42.270 1.00 77.12 99 ASP A C 1
ATOM 740 O O . ASP A 1 99 ? 17.532 6.929 -41.208 1.00 77.12 99 ASP A O 1
ATOM 744 N N . PRO A 1 100 ? 18.471 8.633 -42.346 1.00 78.75 100 PRO A N 1
ATOM 745 C CA . PRO A 1 100 ? 18.508 9.533 -41.191 1.00 78.75 100 PRO A CA 1
ATOM 746 C C . PRO A 1 100 ? 17.111 9.708 -40.573 1.00 78.75 100 PRO A C 1
ATOM 748 O O . PRO A 1 100 ? 16.963 9.734 -39.350 1.00 78.75 100 PRO A O 1
ATOM 751 N N . ASP A 1 101 ? 16.070 9.674 -41.407 1.00 84.19 101 ASP A N 1
ATOM 752 C CA . ASP A 1 101 ? 14.666 9.687 -40.996 1.00 84.19 101 ASP A CA 1
ATOM 753 C C . ASP A 1 101 ? 14.268 8.452 -40.168 1.00 84.19 101 ASP A C 1
ATOM 755 O O . ASP A 1 101 ? 13.437 8.544 -39.263 1.00 84.19 101 ASP A O 1
ATOM 759 N N . ALA A 1 102 ? 14.833 7.275 -40.458 1.00 84.12 102 ALA A N 1
ATOM 760 C CA . ALA A 1 102 ? 14.562 6.052 -39.705 1.00 84.12 102 ALA A CA 1
ATOM 761 C C . ALA A 1 102 ? 15.233 6.081 -38.324 1.00 84.12 102 ALA A C 1
ATOM 763 O O . ALA A 1 102 ? 14.630 5.620 -37.353 1.00 84.12 102 ALA A O 1
ATOM 764 N N . VAL A 1 103 ? 16.435 6.656 -38.214 1.00 84.06 103 VAL A N 1
ATOM 765 C CA . VAL A 1 103 ? 17.104 6.886 -36.919 1.00 84.06 103 VAL A CA 1
ATOM 766 C C . VAL A 1 103 ? 16.320 7.887 -36.085 1.00 84.06 103 VAL A C 1
ATOM 768 O O . VAL A 1 103 ? 16.018 7.611 -34.927 1.00 84.06 103 VAL A O 1
ATOM 771 N N . GLN A 1 104 ? 15.904 9.006 -36.682 1.00 87.50 104 GLN A N 1
ATOM 772 C CA . GLN A 1 104 ? 15.131 10.027 -35.980 1.00 87.50 104 GLN A CA 1
ATOM 773 C C . GLN A 1 104 ? 13.791 9.481 -35.468 1.00 87.50 104 GLN A C 1
ATOM 775 O O . GLN A 1 104 ? 13.417 9.733 -34.323 1.00 87.50 104 GLN A O 1
ATOM 780 N N . LYS A 1 105 ? 13.093 8.667 -36.274 1.00 89.12 105 LYS A N 1
ATOM 781 C CA . LYS A 1 105 ? 11.867 7.973 -35.846 1.00 89.12 105 LYS A CA 1
ATOM 782 C C . LYS A 1 105 ? 12.126 7.003 -34.693 1.00 89.12 105 LYS A C 1
ATOM 784 O O . LYS A 1 105 ? 11.336 6.971 -33.756 1.00 89.12 105 LYS A O 1
ATOM 789 N N . ARG A 1 106 ? 13.217 6.228 -34.731 1.00 87.62 106 ARG A N 1
ATOM 790 C CA . ARG A 1 106 ? 13.587 5.308 -33.638 1.00 87.62 106 ARG A CA 1
ATOM 791 C C . ARG A 1 106 ? 13.893 6.057 -32.349 1.00 87.62 106 ARG A C 1
ATOM 793 O O . ARG A 1 106 ? 13.347 5.691 -31.317 1.00 87.62 106 ARG A O 1
ATOM 800 N N . LEU A 1 107 ? 14.677 7.131 -32.423 1.00 89.31 107 LEU A N 1
ATOM 801 C CA . LEU A 1 107 ? 14.981 7.973 -31.270 1.00 89.31 107 LEU A CA 1
ATOM 802 C C . LEU A 1 107 ? 13.702 8.575 -30.676 1.00 89.31 107 LEU A C 1
ATOM 804 O O . LEU A 1 107 ? 13.477 8.474 -29.475 1.00 89.31 107 LEU A O 1
ATOM 808 N N . MET A 1 108 ? 12.823 9.132 -31.514 1.00 91.38 108 MET A N 1
ATOM 809 C CA . MET A 1 108 ? 11.546 9.693 -31.063 1.00 91.38 108 MET A CA 1
ATOM 810 C C . MET A 1 108 ? 10.660 8.639 -30.377 1.00 91.38 108 MET A C 1
ATOM 812 O O . MET A 1 108 ? 10.073 8.921 -29.335 1.00 91.38 108 MET A O 1
ATOM 816 N N . LEU A 1 109 ? 10.594 7.418 -30.918 1.00 91.12 109 LEU A N 1
ATOM 817 C CA . LEU A 1 109 ? 9.869 6.306 -30.295 1.00 91.12 109 LEU A CA 1
ATOM 818 C C . LEU A 1 109 ? 10.520 5.856 -28.981 1.00 91.12 109 LEU A C 1
ATOM 820 O O . LEU A 1 109 ? 9.813 5.619 -28.007 1.00 91.12 109 LEU A O 1
ATOM 824 N N . ASN A 1 110 ? 11.850 5.758 -28.927 1.00 91.50 110 ASN A N 1
ATOM 825 C CA . ASN A 1 110 ? 12.574 5.389 -27.711 1.00 91.50 110 ASN A CA 1
ATOM 826 C C . ASN A 1 110 ? 12.350 6.426 -26.597 1.00 91.50 110 ASN A C 1
ATOM 828 O O . ASN A 1 110 ? 12.163 6.042 -25.442 1.00 91.50 110 ASN A O 1
ATOM 832 N N . LEU A 1 111 ? 12.293 7.718 -26.941 1.00 92.44 111 LEU A N 1
ATOM 833 C CA . LEU A 1 111 ? 11.949 8.792 -26.008 1.00 92.44 111 LEU A CA 1
ATOM 834 C C . LEU A 1 111 ? 10.496 8.701 -25.522 1.00 92.44 111 LEU A C 1
ATOM 836 O O . LEU A 1 111 ? 10.270 8.787 -24.320 1.00 92.44 111 LEU A O 1
ATOM 840 N N . ASP A 1 112 ? 9.519 8.461 -26.405 1.00 93.62 112 ASP A N 1
ATOM 841 C CA . ASP A 1 112 ? 8.114 8.272 -25.996 1.00 93.62 112 ASP A CA 1
ATOM 842 C C . ASP A 1 112 ? 7.947 7.054 -25.072 1.00 93.62 112 ASP A C 1
ATOM 844 O O . ASP A 1 112 ? 7.284 7.122 -24.033 1.00 93.62 112 ASP A O 1
ATOM 848 N N . ILE A 1 113 ? 8.616 5.942 -25.394 1.00 92.81 113 ILE A N 1
ATOM 849 C CA . ILE A 1 113 ? 8.628 4.739 -24.554 1.00 92.81 113 ILE A CA 1
ATOM 850 C C . ILE A 1 113 ? 9.248 5.043 -23.186 1.00 92.81 113 ILE A C 1
ATOM 852 O O . ILE A 1 113 ? 8.699 4.604 -22.171 1.00 92.81 113 ILE A O 1
ATOM 856 N N . LEU A 1 114 ? 10.353 5.795 -23.140 1.00 93.44 114 LEU A N 1
ATOM 857 C CA . LEU A 1 114 ? 10.971 6.224 -21.887 1.00 93.44 114 LEU A CA 1
ATOM 858 C C . LEU A 1 114 ? 10.006 7.092 -21.072 1.00 93.44 114 LEU A C 1
ATOM 860 O O . LEU A 1 114 ? 9.730 6.759 -19.922 1.00 93.44 114 LEU A O 1
ATOM 864 N N . THR A 1 115 ? 9.434 8.141 -21.665 1.00 94.56 115 THR A N 1
ATOM 865 C CA . THR A 1 115 ? 8.483 9.031 -20.984 1.00 94.56 115 THR A CA 1
ATOM 866 C C . THR A 1 115 ? 7.279 8.258 -20.445 1.00 94.56 115 THR A C 1
ATOM 868 O O . THR A 1 115 ? 6.877 8.444 -19.297 1.00 94.56 115 THR A O 1
ATOM 871 N N . ARG A 1 116 ? 6.722 7.325 -21.225 1.00 94.31 116 ARG A N 1
ATOM 872 C CA . ARG A 1 116 ? 5.609 6.476 -20.781 1.00 94.31 116 ARG A CA 1
ATOM 873 C C . ARG A 1 116 ? 6.013 5.535 -19.642 1.00 94.31 116 ARG A C 1
ATOM 875 O O . ARG A 1 116 ? 5.220 5.304 -18.725 1.00 94.31 116 ARG A O 1
ATOM 882 N N . ALA A 1 117 ? 7.218 4.971 -19.688 1.00 93.00 117 ALA A N 1
ATOM 883 C CA . ALA A 1 117 ? 7.738 4.125 -18.616 1.00 93.00 117 ALA A CA 1
ATOM 884 C C . ALA A 1 117 ? 7.955 4.926 -17.319 1.00 93.00 117 ALA A C 1
ATOM 886 O O . ALA A 1 117 ? 7.571 4.458 -16.244 1.00 93.00 117 ALA A O 1
ATOM 887 N N . GLU A 1 118 ? 8.480 6.148 -17.420 1.00 93.75 118 GLU A N 1
ATOM 888 C CA . GLU A 1 118 ? 8.660 7.070 -16.294 1.00 93.75 118 GLU A CA 1
ATOM 889 C C . GLU A 1 118 ? 7.320 7.472 -15.669 1.00 93.75 118 GLU A C 1
ATOM 891 O O . GLU A 1 118 ? 7.143 7.323 -14.459 1.00 93.75 118 GLU A O 1
ATOM 896 N N . GLN A 1 119 ? 6.330 7.857 -16.482 1.00 95.50 119 GLN A N 1
ATOM 897 C CA . GLN A 1 119 ? 4.969 8.154 -16.014 1.00 95.50 119 GLN A CA 1
ATOM 898 C C . GLN A 1 119 ? 4.342 6.973 -15.263 1.00 95.50 119 GLN A C 1
ATOM 900 O O . GLN A 1 119 ? 3.668 7.152 -14.245 1.00 95.50 119 GLN A O 1
ATOM 905 N N . ARG A 1 120 ? 4.568 5.743 -15.742 1.00 93.81 120 ARG A N 1
ATOM 906 C CA . ARG A 1 120 ? 4.085 4.535 -15.065 1.00 93.81 120 ARG A CA 1
ATOM 907 C C . ARG A 1 120 ? 4.775 4.325 -13.716 1.00 93.81 120 ARG A C 1
ATOM 909 O O . ARG A 1 120 ? 4.082 3.988 -12.756 1.00 93.81 120 ARG A O 1
ATOM 916 N N . SER A 1 121 ? 6.095 4.518 -13.626 1.00 94.88 121 SER A N 1
ATOM 917 C CA . SER A 1 121 ? 6.816 4.452 -12.343 1.00 94.88 121 SER A CA 1
ATOM 918 C C . SER A 1 121 ? 6.292 5.513 -11.370 1.00 94.88 121 SER A C 1
ATOM 920 O O . SER A 1 121 ? 5.969 5.196 -10.225 1.00 94.88 121 SER A O 1
ATOM 922 N N . GLU A 1 122 ? 6.092 6.748 -11.831 1.00 94.75 122 GLU A N 1
ATOM 923 C CA . GLU A 1 122 ? 5.556 7.829 -11.002 1.00 94.75 122 GLU A CA 1
ATOM 924 C C . GLU A 1 122 ? 4.130 7.534 -10.506 1.00 94.75 122 GLU A C 1
ATOM 926 O O . GLU A 1 122 ? 3.819 7.755 -9.336 1.00 94.75 122 GLU A O 1
ATOM 931 N N . SER A 1 123 ? 3.266 6.973 -11.358 1.00 95.81 123 SER A N 1
ATOM 932 C CA . SER A 1 123 ? 1.917 6.550 -10.960 1.00 95.81 123 SER A CA 1
ATOM 933 C C . SER A 1 123 ? 1.947 5.469 -9.877 1.00 95.81 123 SER A C 1
ATOM 935 O O . SER A 1 123 ? 1.212 5.568 -8.894 1.00 95.81 123 SER A O 1
ATOM 937 N N . 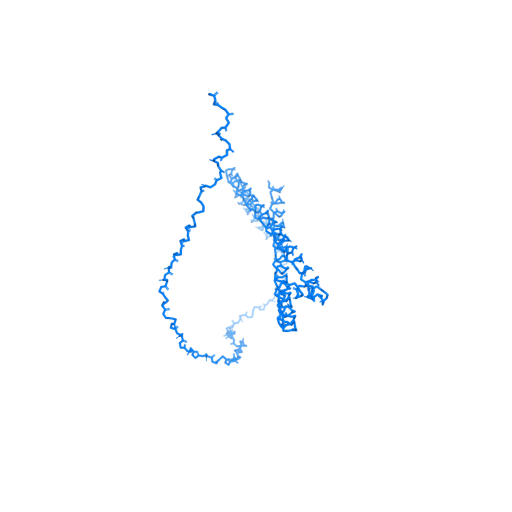LEU A 1 124 ? 2.820 4.465 -10.008 1.00 95.38 124 LEU A N 1
ATOM 938 C CA . LEU A 1 124 ? 2.977 3.422 -8.990 1.00 95.38 124 LEU A CA 1
ATOM 939 C C . LEU A 1 124 ? 3.511 3.991 -7.669 1.00 95.38 124 LEU A C 1
ATOM 941 O O . LEU A 1 124 ? 3.052 3.593 -6.599 1.00 95.38 124 LEU A O 1
ATOM 945 N N . ARG A 1 125 ? 4.429 4.963 -7.730 1.00 94.50 125 ARG A N 1
ATOM 946 C CA . ARG A 1 125 ? 4.902 5.690 -6.543 1.00 94.50 125 ARG A CA 1
ATOM 947 C C . ARG A 1 125 ? 3.766 6.460 -5.874 1.00 94.50 125 ARG A C 1
ATOM 949 O O . ARG A 1 125 ? 3.634 6.388 -4.665 1.00 94.50 125 ARG A O 1
ATOM 956 N N . LYS A 1 126 ? 2.891 7.135 -6.621 1.00 96.69 126 LYS A N 1
ATOM 957 C CA . LYS A 1 126 ? 1.707 7.797 -6.033 1.00 96.69 126 LYS A CA 1
ATOM 958 C C . LYS A 1 126 ? 0.794 6.794 -5.322 1.00 96.69 126 LYS A C 1
ATOM 960 O O . LYS A 1 126 ? 0.428 7.010 -4.171 1.00 96.69 126 LYS A O 1
ATOM 965 N N . GLN A 1 127 ? 0.528 5.652 -5.955 1.00 96.12 127 GLN A N 1
ATOM 966 C CA . GLN A 1 127 ? -0.289 4.587 -5.363 1.00 96.12 127 GLN A CA 1
ATOM 967 C C . GLN A 1 127 ? 0.312 4.026 -4.068 1.00 96.12 127 GLN A C 1
ATOM 969 O O . GLN A 1 127 ? -0.437 3.689 -3.152 1.00 96.12 127 GLN A O 1
ATOM 974 N N . ILE A 1 128 ? 1.645 3.936 -3.955 1.00 96.00 128 ILE A N 1
ATOM 975 C CA . ILE A 1 128 ? 2.266 3.469 -2.709 1.00 96.00 128 ILE A CA 1
ATOM 976 C C . ILE A 1 128 ? 2.105 4.475 -1.572 1.00 96.00 128 ILE A C 1
ATOM 978 O O . ILE A 1 128 ? 1.847 4.061 -0.445 1.00 96.00 128 ILE A O 1
ATOM 982 N N . PHE A 1 129 ? 2.186 5.777 -1.859 1.00 96.00 129 PHE A N 1
ATOM 983 C CA . PHE A 1 129 ? 1.963 6.816 -0.857 1.00 96.00 129 PHE A CA 1
ATOM 984 C C . PHE A 1 129 ? 0.528 6.768 -0.341 1.00 96.00 129 PHE A C 1
ATOM 986 O O . PHE A 1 129 ? 0.326 6.685 0.866 1.00 96.00 129 PHE A O 1
ATOM 993 N N . GLU A 1 130 ? -0.456 6.679 -1.238 1.00 95.81 130 GLU A N 1
ATOM 994 C CA . GLU A 1 130 ? -1.861 6.504 -0.852 1.00 95.81 130 GLU A CA 1
ATOM 995 C C . GLU A 1 130 ? -2.080 5.232 -0.016 1.00 95.81 130 GLU A C 1
ATOM 997 O O . GLU A 1 130 ? -2.893 5.215 0.909 1.00 95.81 130 GLU A O 1
ATOM 1002 N N . MET A 1 131 ? -1.367 4.145 -0.326 1.00 95.69 131 MET A N 1
ATOM 1003 C CA . MET A 1 131 ? -1.469 2.899 0.436 1.00 95.69 131 MET A CA 1
ATOM 1004 C C . MET A 1 131 ? -0.853 3.028 1.835 1.00 95.69 131 MET A C 1
ATOM 1006 O O . MET A 1 131 ? -1.420 2.511 2.793 1.00 95.69 131 MET A O 1
ATOM 1010 N N . ILE A 1 132 ? 0.266 3.745 1.965 1.00 96.12 132 ILE A N 1
ATOM 1011 C CA . ILE A 1 132 ? 0.907 4.045 3.253 1.00 96.12 132 ILE A CA 1
ATOM 1012 C C . ILE A 1 132 ? 0.018 4.960 4.101 1.00 96.12 132 ILE A C 1
ATOM 1014 O O . ILE A 1 132 ? -0.128 4.737 5.299 1.00 96.12 132 ILE A O 1
ATOM 1018 N N . GLU A 1 133 ? -0.623 5.963 3.502 1.00 96.50 133 GLU A N 1
ATOM 1019 C CA . GLU A 1 133 ? -1.582 6.818 4.208 1.00 96.50 133 GLU A CA 1
ATOM 1020 C C . GLU A 1 133 ? -2.768 6.010 4.746 1.00 96.50 133 GLU A C 1
ATOM 1022 O O . GLU A 1 133 ? -3.146 6.162 5.910 1.00 96.50 133 GLU A O 1
ATOM 1027 N N . LYS A 1 134 ? -3.316 5.095 3.936 1.00 96.00 134 LYS A N 1
ATOM 1028 C CA . LYS A 1 134 ? -4.374 4.169 4.371 1.00 96.00 134 LYS A CA 1
ATOM 1029 C C . LYS A 1 134 ? -3.891 3.232 5.476 1.00 96.00 134 LYS A C 1
ATOM 1031 O O . LYS A 1 134 ? -4.624 3.018 6.439 1.00 96.00 134 LYS A O 1
ATOM 1036 N N . GLU A 1 135 ? -2.675 2.699 5.360 1.00 96.06 135 GLU A N 1
ATOM 1037 C CA . GLU A 1 135 ? -2.042 1.869 6.391 1.00 96.06 135 GLU A CA 1
ATOM 1038 C C . GLU A 1 135 ? -1.966 2.624 7.726 1.00 96.06 135 GLU A C 1
ATOM 1040 O O . GLU A 1 135 ? -2.454 2.126 8.740 1.00 96.06 135 GLU A O 1
ATOM 1045 N N . ASN A 1 136 ? -1.449 3.854 7.711 1.00 97.00 136 ASN A N 1
ATOM 1046 C CA . ASN A 1 136 ? -1.338 4.699 8.900 1.00 97.00 136 ASN A CA 1
ATOM 1047 C C . ASN A 1 136 ? -2.712 5.036 9.496 1.00 97.00 136 ASN A C 1
ATOM 1049 O O . ASN A 1 136 ? -2.889 4.965 10.709 1.00 97.00 136 ASN A O 1
ATOM 1053 N N . ALA A 1 137 ? -3.710 5.350 8.665 1.00 96.75 137 ALA A N 1
ATOM 1054 C CA . ALA A 1 137 ? -5.068 5.621 9.136 1.00 96.75 137 ALA A CA 1
ATOM 1055 C C . ALA A 1 137 ? -5.698 4.399 9.833 1.00 96.75 137 ALA A C 1
ATOM 1057 O O . ALA A 1 137 ? -6.354 4.542 10.869 1.00 96.75 137 ALA A O 1
ATOM 1058 N N . ILE A 1 138 ? -5.478 3.193 9.296 1.00 97.12 138 ILE A N 1
ATOM 1059 C CA . ILE A 1 138 ? -5.941 1.941 9.909 1.00 97.12 138 ILE A CA 1
ATOM 1060 C C . ILE A 1 138 ? -5.203 1.681 11.223 1.00 97.12 138 ILE A C 1
ATOM 1062 O O . ILE A 1 138 ? -5.853 1.333 12.207 1.00 97.12 138 ILE A O 1
ATOM 1066 N N . GLN A 1 139 ? -3.882 1.881 11.267 1.00 96.50 139 GLN A N 1
ATOM 1067 C CA . GLN A 1 139 ? -3.087 1.727 12.490 1.00 96.50 139 GLN A CA 1
ATOM 1068 C C . GLN A 1 139 ? -3.559 2.682 13.590 1.00 96.50 139 GLN A C 1
ATOM 1070 O O . GLN A 1 139 ? -3.878 2.231 14.683 1.00 96.50 139 GLN A O 1
ATOM 1075 N N . MET A 1 140 ? -3.754 3.967 13.281 1.00 97.25 140 MET A N 1
ATOM 1076 C CA . MET A 1 140 ? -4.294 4.937 14.243 1.00 97.25 140 MET A CA 1
ATOM 1077 C C . MET A 1 140 ? -5.674 4.529 14.776 1.00 97.25 140 MET A C 1
ATOM 1079 O O . MET A 1 140 ? -5.977 4.698 15.960 1.00 97.25 140 MET A O 1
ATOM 1083 N N . ARG A 1 141 ? -6.541 3.987 13.909 1.00 96.62 141 ARG A N 1
ATOM 1084 C CA . ARG A 1 141 ? -7.850 3.480 14.334 1.00 96.62 141 ARG A CA 1
ATOM 1085 C C . ARG A 1 141 ? -7.701 2.260 15.241 1.00 96.62 141 ARG A C 1
ATOM 1087 O O . ARG A 1 141 ? -8.419 2.158 16.233 1.00 96.62 141 ARG A O 1
ATOM 1094 N N . LEU A 1 142 ? -6.778 1.364 14.923 1.00 96.94 142 LEU A N 1
ATOM 1095 C CA . LEU A 1 142 ? -6.492 0.176 15.714 1.00 96.94 142 LEU A CA 1
ATOM 1096 C C . LEU A 1 142 ? -5.970 0.558 17.106 1.00 96.94 142 LEU A C 1
ATOM 1098 O O . LEU A 1 142 ? -6.527 0.079 18.089 1.00 96.94 142 LEU A O 1
ATOM 1102 N N . ASP A 1 143 ? -5.048 1.516 17.198 1.00 96.69 143 ASP A N 1
ATOM 1103 C CA . ASP A 1 143 ? -4.549 2.064 18.467 1.00 96.69 143 ASP A CA 1
ATOM 1104 C C . ASP A 1 143 ? -5.681 2.677 19.308 1.00 96.69 143 ASP A C 1
ATOM 1106 O O . ASP A 1 143 ? -5.769 2.464 20.520 1.00 96.69 143 ASP A O 1
ATOM 1110 N N . SER A 1 144 ? -6.608 3.403 18.669 1.00 95.75 144 SER A N 1
ATOM 1111 C CA . SER A 1 144 ? -7.778 3.956 19.365 1.00 95.75 144 SER A CA 1
ATOM 1112 C C . SER A 1 144 ? -8.691 2.863 19.937 1.00 95.75 144 SER A C 1
ATOM 1114 O O . SER A 1 144 ? -9.191 2.987 21.053 1.00 95.75 144 SER A O 1
ATOM 1116 N N . ILE A 1 145 ? -8.859 1.752 19.214 1.00 96.12 145 ILE A N 1
ATOM 1117 C CA . ILE A 1 145 ? -9.657 0.610 19.671 1.00 96.12 145 ILE A CA 1
ATOM 1118 C C . ILE A 1 145 ? -8.930 -0.147 20.781 1.00 96.12 145 ILE A C 1
ATOM 1120 O O . ILE A 1 145 ? -9.574 -0.604 21.722 1.00 96.12 145 ILE A O 1
ATOM 1124 N N . GLU A 1 146 ? -7.606 -0.268 20.713 1.00 95.00 146 GLU A N 1
ATOM 1125 C CA . GLU A 1 146 ? -6.800 -0.852 21.788 1.00 95.00 146 GLU A CA 1
ATOM 1126 C C . GLU A 1 146 ? -6.873 -0.031 23.074 1.00 95.00 146 GLU A C 1
ATOM 1128 O O . GLU A 1 146 ? -6.913 -0.591 24.168 1.00 95.00 146 GLU A O 1
ATOM 1133 N N . PHE A 1 147 ? -6.966 1.291 22.963 1.00 95.44 147 PHE A N 1
ATOM 1134 C CA . PHE A 1 147 ? -7.241 2.148 24.106 1.00 95.44 147 PHE A CA 1
ATOM 1135 C C . PHE A 1 147 ? -8.659 1.922 24.656 1.00 95.44 147 PHE A C 1
ATOM 1137 O O . PHE A 1 147 ? -8.816 1.752 25.869 1.00 95.44 147 PHE A O 1
ATOM 1144 N N . ASP A 1 148 ? -9.666 1.881 23.776 1.00 94.12 148 ASP A N 1
ATOM 1145 C CA . ASP A 1 148 ? -11.091 1.772 24.117 1.00 94.12 148 ASP A CA 1
ATOM 1146 C C . ASP A 1 148 ? -11.517 0.389 24.629 1.00 94.12 148 ASP A C 1
ATOM 1148 O O . ASP A 1 148 ? -12.486 0.289 25.382 1.00 94.12 148 ASP A O 1
ATOM 1152 N N . ILE A 1 149 ? -10.830 -0.689 24.234 1.00 94.88 149 ILE A N 1
ATOM 1153 C CA . ILE A 1 149 ? -11.161 -2.062 24.651 1.00 94.88 149 ILE A CA 1
ATOM 1154 C C . ILE A 1 149 ? -10.770 -2.342 26.107 1.00 94.88 149 ILE A C 1
ATOM 1156 O O . ILE A 1 149 ? -11.205 -3.342 26.686 1.00 94.88 149 ILE A O 1
ATOM 1160 N N . ARG A 1 150 ? -9.946 -1.478 26.706 1.00 94.38 150 ARG A N 1
ATOM 1161 C CA . ARG A 1 150 ? -9.530 -1.609 28.102 1.00 94.38 150 ARG A CA 1
ATOM 1162 C C . ARG A 1 150 ? -10.741 -1.485 29.030 1.00 94.38 150 ARG A C 1
ATOM 1164 O O . ARG A 1 150 ? -11.627 -0.663 28.774 1.00 94.38 150 ARG A O 1
ATOM 1171 N N . PRO A 1 151 ? -10.811 -2.297 30.097 1.00 91.25 151 PRO A N 1
ATOM 1172 C CA . PRO A 1 151 ? -12.004 -2.386 30.932 1.00 91.25 151 PRO A CA 1
ATOM 1173 C C . PRO A 1 151 ? -12.391 -1.034 31.540 1.00 91.25 151 PRO A C 1
ATOM 1175 O O . PRO A 1 151 ? -13.575 -0.705 31.557 1.00 91.25 151 PRO A O 1
ATOM 1178 N N . GLU A 1 152 ? -11.417 -0.205 31.921 1.00 92.62 152 GLU A N 1
ATOM 1179 C CA . GLU A 1 152 ? -11.654 1.117 32.511 1.00 92.62 152 GLU A CA 1
ATOM 1180 C C . GLU A 1 152 ? -12.347 2.065 31.516 1.00 92.62 152 GLU A C 1
ATOM 1182 O O . GLU A 1 152 ? -13.231 2.848 31.875 1.00 92.62 152 GLU A O 1
ATOM 1187 N N . MET A 1 153 ? -11.977 1.972 30.235 1.00 93.62 153 MET A N 1
ATOM 1188 C CA . MET A 1 153 ? -12.560 2.787 29.168 1.00 93.62 153 MET A CA 1
ATOM 1189 C C . MET A 1 153 ? -13.971 2.331 28.812 1.00 93.62 153 MET A C 1
ATOM 1191 O O . MET A 1 153 ? -14.869 3.164 28.641 1.00 93.62 153 MET A O 1
ATOM 1195 N N . ILE A 1 154 ? -14.192 1.015 28.764 1.00 92.50 154 ILE A N 1
ATOM 1196 C CA . ILE A 1 154 ? -15.526 0.458 28.550 1.00 92.50 154 ILE A CA 1
ATOM 1197 C C . ILE A 1 154 ? -16.444 0.876 29.700 1.00 92.50 154 ILE A C 1
ATOM 1199 O O . ILE A 1 154 ? -17.535 1.380 29.439 1.00 92.50 154 ILE A O 1
ATOM 1203 N N . GLU A 1 155 ? -16.010 0.749 30.953 1.00 90.44 155 GLU A N 1
ATOM 1204 C CA . GLU A 1 155 ? -16.801 1.152 32.120 1.00 90.44 155 GLU A CA 1
ATOM 1205 C C . GLU A 1 155 ? -17.176 2.631 32.085 1.00 90.44 155 GLU A C 1
ATOM 1207 O O . GLU A 1 155 ? -18.347 2.963 32.265 1.00 90.44 155 GLU A O 1
ATOM 1212 N N . ARG A 1 156 ? -16.230 3.513 31.748 1.00 90.19 156 ARG A N 1
ATOM 1213 C CA . ARG A 1 156 ? -16.503 4.945 31.567 1.00 90.19 156 ARG A CA 1
ATOM 1214 C C . ARG A 1 156 ? -17.556 5.206 30.483 1.00 90.19 156 ARG A C 1
ATOM 1216 O O . ARG A 1 156 ? -18.426 6.063 30.654 1.00 90.19 156 ARG A O 1
ATOM 1223 N N . SER A 1 157 ? -17.500 4.471 29.372 1.00 88.00 157 SER A N 1
ATOM 1224 C CA . SER A 1 157 ? -18.480 4.605 28.287 1.00 88.00 157 SER A CA 1
ATOM 1225 C C . SER A 1 157 ? -19.874 4.102 28.691 1.00 88.00 157 SER A C 1
ATOM 1227 O O . SER A 1 157 ? -20.872 4.772 28.431 1.00 88.00 157 SER A O 1
ATOM 1229 N N . VAL A 1 158 ? -19.945 2.971 29.401 1.00 90.06 158 VAL A N 1
ATOM 1230 C CA . VAL A 1 158 ? -21.196 2.356 29.869 1.00 90.06 158 VAL A CA 1
ATOM 1231 C C . VAL A 1 158 ? -21.845 3.191 30.971 1.00 90.06 158 VAL A C 1
ATOM 1233 O O . VAL A 1 158 ? -23.059 3.386 30.948 1.00 90.06 158 VAL A O 1
ATOM 1236 N N . ALA A 1 159 ? -21.050 3.741 31.893 1.00 87.94 159 ALA A N 1
ATOM 1237 C CA . ALA A 1 159 ? -21.527 4.614 32.964 1.00 87.94 159 ALA A CA 1
ATOM 1238 C C . ALA A 1 159 ? -22.225 5.873 32.424 1.00 87.94 159 ALA A C 1
ATOM 1240 O O . ALA A 1 159 ? -23.174 6.364 33.027 1.00 87.94 159 ALA A O 1
ATOM 1241 N N . THR A 1 160 ? -21.799 6.358 31.254 1.00 86.75 160 THR A N 1
ATOM 1242 C CA . THR A 1 160 ? -22.406 7.523 30.593 1.00 86.75 160 THR A CA 1
ATOM 1243 C C . THR A 1 160 ? -23.718 7.171 29.876 1.00 86.75 160 THR A C 1
ATOM 1245 O O . THR A 1 160 ? -24.580 8.028 29.707 1.00 86.75 160 THR A O 1
ATOM 1248 N N . ALA A 1 161 ? -23.902 5.910 29.472 1.00 82.94 161 ALA A N 1
ATOM 1249 C CA . ALA A 1 161 ? -25.068 5.458 28.709 1.00 82.94 161 ALA A CA 1
ATOM 1250 C C . ALA A 1 161 ? -26.346 5.279 29.556 1.00 82.94 161 ALA A C 1
ATOM 1252 O O . ALA A 1 161 ? -27.431 5.176 28.989 1.00 82.94 161 ALA A O 1
ATOM 1253 N N . GLY A 1 162 ? -26.240 5.225 30.891 1.00 80.88 162 GLY A N 1
ATOM 1254 C CA . GLY A 1 162 ? -27.398 5.218 31.801 1.00 80.88 162 GLY A CA 1
ATOM 1255 C C . GLY A 1 162 ? -28.354 4.021 31.653 1.00 80.88 162 GLY A C 1
ATOM 1256 O O . GLY A 1 162 ? -29.554 4.165 31.869 1.00 80.88 162 GLY A O 1
ATOM 1257 N N . SER A 1 163 ? -27.854 2.845 31.256 1.00 84.81 163 SER A N 1
ATOM 1258 C CA . SER A 1 163 ? -28.676 1.643 31.027 1.00 84.81 163 SER A CA 1
ATOM 1259 C C . SER A 1 163 ? -29.093 0.934 32.324 1.00 84.81 163 SER A C 1
ATOM 1261 O O . SER A 1 163 ? -28.329 0.864 33.283 1.00 84.81 163 SER A O 1
ATOM 1263 N N . LEU A 1 164 ? -30.274 0.303 32.308 1.00 84.19 164 LEU A N 1
ATOM 1264 C CA . LEU A 1 164 ? -30.782 -0.572 33.379 1.00 84.19 164 LEU A CA 1
ATOM 1265 C C . LEU A 1 164 ? -30.032 -1.917 33.474 1.00 84.19 164 LEU A C 1
ATOM 1267 O O . LEU A 1 164 ? -30.217 -2.656 34.439 1.00 84.19 164 LEU A O 1
ATOM 1271 N N . ARG A 1 165 ? -29.208 -2.255 32.470 1.00 86.25 165 ARG A N 1
ATOM 1272 C CA . ARG A 1 165 ? -28.407 -3.491 32.408 1.00 86.25 165 ARG A CA 1
ATOM 1273 C C . ARG A 1 165 ? -26.963 -3.197 31.984 1.00 86.25 165 ARG A C 1
ATOM 1275 O O . ARG A 1 165 ? -26.602 -3.430 30.830 1.00 86.25 165 ARG A O 1
ATOM 1282 N N . PRO A 1 166 ? -26.120 -2.675 32.888 1.00 86.62 166 PRO A N 1
ATOM 1283 C CA . PRO A 1 166 ? -24.750 -2.292 32.547 1.00 86.62 166 PRO A CA 1
ATOM 1284 C C . PRO A 1 166 ? -23.876 -3.483 32.119 1.00 86.62 166 PRO A C 1
ATOM 1286 O O . PRO A 1 166 ? -23.022 -3.318 31.252 1.00 86.62 166 PRO A O 1
ATOM 1289 N N . GLU A 1 167 ? -24.122 -4.685 32.652 1.00 88.56 167 GLU A N 1
ATOM 1290 C CA . GLU A 1 167 ? -23.360 -5.893 32.299 1.00 88.56 167 GLU A CA 1
ATOM 1291 C C . GLU A 1 167 ? -23.528 -6.299 30.829 1.00 88.56 167 GLU A C 1
ATOM 1293 O O . GLU A 1 167 ? -22.542 -6.490 30.115 1.00 88.56 167 GLU A O 1
ATOM 1298 N N . GLU A 1 168 ? -24.770 -6.355 30.341 1.00 90.06 168 GLU A N 1
ATOM 1299 C CA . GLU A 1 168 ? -25.060 -6.712 28.946 1.00 90.06 168 GLU A CA 1
ATOM 1300 C C . GLU A 1 168 ? -24.489 -5.667 27.972 1.00 90.06 168 GLU A C 1
ATOM 1302 O O . GLU A 1 168 ? -23.934 -6.014 26.926 1.00 90.06 168 GLU A O 1
ATOM 1307 N N . VAL A 1 169 ? -24.565 -4.377 28.329 1.00 91.44 169 VAL A N 1
ATOM 1308 C CA . VAL A 1 169 ? -24.003 -3.288 27.513 1.00 91.44 169 VAL A CA 1
ATOM 1309 C C . VAL A 1 169 ? -22.475 -3.364 27.477 1.00 91.44 169 VAL A C 1
ATOM 1311 O O . VAL A 1 169 ? -21.887 -3.201 26.405 1.00 91.44 169 VAL A O 1
ATOM 1314 N N . ARG A 1 170 ? -21.823 -3.668 28.608 1.00 91.88 170 ARG A N 1
ATOM 1315 C CA . ARG A 1 170 ? -20.367 -3.857 28.684 1.00 91.88 170 ARG A CA 1
ATOM 1316 C C . ARG A 1 170 ? -19.917 -5.010 27.794 1.00 91.88 170 ARG A C 1
ATOM 1318 O O . ARG A 1 170 ? -18.988 -4.849 27.001 1.00 91.88 170 ARG A O 1
ATOM 1325 N N . GLU A 1 171 ? -20.587 -6.157 27.885 1.00 92.69 171 GLU A N 1
ATOM 1326 C CA . GLU A 1 171 ? -20.246 -7.320 27.071 1.00 92.69 171 GLU A CA 1
ATOM 1327 C C . GLU A 1 171 ? -20.473 -7.051 25.577 1.00 92.69 171 GLU A C 1
ATOM 1329 O O . GLU A 1 171 ? -19.598 -7.347 24.758 1.00 92.69 171 GLU A O 1
ATOM 1334 N N . SER A 1 172 ? -21.598 -6.426 25.217 1.00 92.69 172 SER A N 1
ATOM 1335 C CA . SER A 1 172 ? -21.874 -6.007 23.840 1.00 92.69 172 SER A CA 1
ATOM 1336 C C . SER A 1 172 ? -20.790 -5.067 23.313 1.00 92.69 172 SER A C 1
ATOM 1338 O O . SER A 1 172 ? -20.265 -5.288 22.222 1.00 92.69 172 SER A O 1
ATOM 1340 N N . ARG A 1 173 ? -20.396 -4.051 24.092 1.00 93.38 173 ARG A N 1
ATOM 1341 C CA . ARG A 1 173 ? -19.342 -3.105 23.702 1.00 93.38 173 ARG A CA 1
ATOM 1342 C C . ARG A 1 173 ? -18.001 -3.808 23.505 1.00 93.38 173 ARG A C 1
ATOM 1344 O O . ARG A 1 173 ? -17.336 -3.569 22.500 1.00 93.38 173 ARG A O 1
ATOM 1351 N N . ARG A 1 174 ? -17.631 -4.723 24.407 1.00 94.56 174 ARG A N 1
ATOM 1352 C CA . ARG A 1 174 ? -16.403 -5.522 24.281 1.00 94.56 174 ARG A CA 1
ATOM 1353 C C . ARG A 1 174 ? -16.415 -6.375 23.015 1.00 94.56 174 ARG A C 1
ATOM 1355 O O . ARG A 1 174 ? -15.420 -6.412 22.298 1.00 94.56 174 ARG A O 1
ATOM 1362 N N . ARG A 1 175 ? -17.533 -7.049 22.726 1.00 95.69 175 ARG A N 1
ATOM 1363 C CA . ARG A 1 175 ? -17.693 -7.867 21.513 1.00 95.69 175 ARG A CA 1
ATOM 1364 C C . ARG A 1 175 ? -17.610 -7.015 20.244 1.00 95.69 175 ARG A C 1
ATOM 1366 O O . ARG A 1 175 ? -16.939 -7.423 19.302 1.00 95.69 175 ARG A O 1
ATOM 1373 N N . GLN A 1 176 ? -18.230 -5.834 20.235 1.00 95.12 176 GLN A N 1
ATOM 1374 C CA . GLN A 1 176 ? -18.162 -4.889 19.113 1.00 95.12 176 GLN A CA 1
ATOM 1375 C C . GLN A 1 176 ? -16.724 -4.430 18.843 1.00 95.12 176 GLN A C 1
ATOM 1377 O O . GLN A 1 176 ? -16.249 -4.570 17.720 1.00 95.12 176 GLN A O 1
ATOM 1382 N N . LEU A 1 177 ? -16.013 -3.955 19.872 1.00 95.75 177 LEU A N 1
ATOM 1383 C CA . LEU A 1 177 ? -14.624 -3.500 19.739 1.00 95.75 177 LEU A CA 1
ATOM 1384 C C . LEU A 1 177 ? -13.679 -4.642 19.338 1.00 95.75 177 LEU A C 1
ATOM 1386 O O . LEU A 1 177 ? -12.792 -4.447 18.513 1.00 95.75 177 LEU A O 1
ATOM 1390 N N . ALA A 1 178 ? -13.889 -5.854 19.864 1.00 95.62 178 ALA A N 1
ATOM 1391 C CA . ALA A 1 178 ? -13.111 -7.026 19.469 1.00 95.62 178 ALA A CA 1
ATOM 1392 C C . ALA A 1 178 ? -13.335 -7.404 17.995 1.00 95.62 178 ALA A C 1
ATOM 1394 O O . ALA A 1 178 ? -12.372 -7.704 17.291 1.00 95.62 178 ALA A O 1
ATOM 1395 N N . ALA A 1 179 ? -14.584 -7.355 17.519 1.00 96.81 179 ALA A N 1
ATOM 1396 C CA . ALA A 1 179 ? -14.907 -7.614 16.119 1.00 96.81 179 ALA A CA 1
ATOM 1397 C C . ALA A 1 179 ? -14.315 -6.539 15.192 1.00 96.81 179 ALA A C 1
ATOM 1399 O O . ALA A 1 179 ? -13.712 -6.876 14.175 1.00 96.81 179 ALA A O 1
ATOM 1400 N N . GLU A 1 180 ? -14.429 -5.257 15.558 1.00 96.25 180 GLU A N 1
ATOM 1401 C CA . GLU A 1 180 ? -13.834 -4.146 14.804 1.00 96.25 180 GLU A CA 1
ATOM 1402 C C . GLU A 1 180 ? -12.308 -4.279 14.731 1.00 96.25 180 GLU A C 1
ATOM 1404 O O . GLU A 1 180 ? -11.743 -4.185 13.642 1.00 96.25 180 GLU A O 1
ATOM 1409 N N . ARG A 1 181 ? -11.646 -4.603 15.852 1.00 96.94 181 ARG A N 1
ATOM 1410 C CA . ARG A 1 181 ? -10.200 -4.861 15.891 1.00 96.94 181 ARG A CA 1
ATOM 1411 C C . ARG A 1 181 ? -9.803 -5.968 14.919 1.00 96.94 181 ARG A C 1
ATOM 1413 O O . ARG A 1 181 ? -8.894 -5.772 14.120 1.00 96.94 181 ARG A O 1
ATOM 1420 N N . THR A 1 182 ? -10.475 -7.118 14.962 1.00 97.00 182 THR A N 1
ATOM 1421 C CA . THR A 1 182 ? -10.169 -8.237 14.057 1.00 97.00 182 THR A CA 1
ATOM 1422 C C . THR A 1 182 ? -10.395 -7.860 12.591 1.00 97.00 182 THR A C 1
ATOM 1424 O O . THR A 1 182 ? -9.567 -8.186 11.743 1.00 97.00 182 THR A O 1
ATOM 1427 N N . ASN A 1 183 ? -11.462 -7.122 12.280 1.00 97.25 183 ASN A N 1
ATOM 1428 C CA . ASN A 1 183 ? -11.720 -6.653 10.919 1.00 97.25 183 ASN A CA 1
ATOM 1429 C C . ASN A 1 183 ? -10.624 -5.701 10.420 1.00 97.25 183 ASN A C 1
ATOM 1431 O O . ASN A 1 183 ? -10.145 -5.857 9.298 1.00 97.25 183 ASN A O 1
ATOM 1435 N N . LEU A 1 184 ? -10.189 -4.753 11.254 1.00 97.19 184 LEU A N 1
ATOM 1436 C CA . LEU A 1 184 ? -9.118 -3.818 10.905 1.00 97.19 184 LEU A CA 1
ATOM 1437 C C . LEU A 1 184 ? -7.752 -4.497 10.806 1.00 97.19 184 LEU A C 1
ATOM 1439 O O . LEU A 1 184 ? -6.972 -4.136 9.934 1.00 97.19 184 LEU A O 1
ATOM 1443 N N . GLN A 1 185 ? -7.474 -5.509 11.629 1.00 97.06 185 GLN A N 1
ATOM 1444 C CA . GLN A 1 185 ? -6.265 -6.331 11.504 1.00 97.06 185 GLN A CA 1
ATOM 1445 C C . GLN A 1 185 ? -6.230 -7.083 10.169 1.00 97.06 185 GLN A C 1
ATOM 1447 O O . GLN A 1 185 ? -5.196 -7.113 9.502 1.00 97.06 185 GLN A O 1
ATOM 1452 N N . ASN A 1 186 ? -7.364 -7.646 9.745 1.00 97.50 186 ASN A N 1
ATOM 1453 C CA . ASN A 1 186 ? -7.470 -8.305 8.445 1.00 97.50 186 ASN A CA 1
ATOM 1454 C C . ASN A 1 186 ? -7.273 -7.310 7.294 1.00 97.50 186 ASN A C 1
ATOM 1456 O O . ASN A 1 186 ? -6.523 -7.594 6.360 1.00 97.50 186 ASN A O 1
ATOM 1460 N N . LEU A 1 187 ? -7.896 -6.130 7.388 1.00 96.75 187 LEU A N 1
ATOM 1461 C CA . LEU A 1 187 ? -7.736 -5.065 6.400 1.00 96.75 187 LEU A CA 1
ATOM 1462 C C . LEU A 1 187 ? -6.285 -4.567 6.334 1.00 96.75 187 LEU A C 1
ATOM 1464 O O . LEU A 1 187 ? -5.753 -4.373 5.245 1.00 96.75 187 LEU A O 1
ATOM 1468 N N . LEU A 1 188 ? -5.620 -4.410 7.482 1.00 97.19 188 LEU A N 1
ATOM 1469 C CA . LEU A 1 188 ? -4.210 -4.033 7.558 1.00 97.19 188 LEU A CA 1
ATOM 1470 C C . LEU A 1 188 ? -3.324 -5.068 6.856 1.00 97.19 188 LEU A C 1
ATOM 1472 O O . LEU A 1 188 ? -2.469 -4.701 6.053 1.00 97.19 188 LEU A O 1
ATOM 1476 N N . ALA A 1 189 ? -3.561 -6.358 7.102 1.00 96.75 189 ALA A N 1
ATOM 1477 C CA . ALA A 1 189 ? -2.820 -7.430 6.446 1.00 96.75 189 ALA A CA 1
ATOM 1478 C C . ALA A 1 189 ? -3.017 -7.423 4.918 1.00 96.75 189 ALA A C 1
ATOM 1480 O O . ALA A 1 189 ? -2.073 -7.675 4.169 1.00 96.75 189 ALA A O 1
ATOM 1481 N N . GLU A 1 190 ? -4.224 -7.118 4.437 1.00 96.50 190 GLU A N 1
ATOM 1482 C CA . GLU A 1 190 ? -4.500 -6.968 3.005 1.00 96.50 190 GLU A CA 1
ATOM 1483 C C . GLU A 1 190 ? -3.776 -5.755 2.404 1.00 96.50 190 GLU A C 1
ATOM 1485 O O . GLU A 1 190 ? -3.101 -5.878 1.379 1.00 96.50 190 GLU A O 1
ATOM 1490 N N . VAL A 1 191 ? -3.849 -4.600 3.069 1.00 96.88 191 VAL A N 1
ATOM 1491 C CA . VAL A 1 191 ? -3.148 -3.370 2.671 1.00 96.88 191 VAL A CA 1
ATOM 1492 C C . VAL A 1 191 ? -1.638 -3.599 2.600 1.00 96.88 191 VAL A C 1
ATOM 1494 O O . VAL A 1 191 ? -1.009 -3.227 1.611 1.00 96.88 191 VAL A O 1
ATOM 1497 N N . GLN A 1 192 ? -1.058 -4.291 3.583 1.00 96.38 192 GLN A N 1
ATOM 1498 C CA . GLN A 1 192 ? 0.364 -4.633 3.599 1.00 96.38 192 GLN A CA 1
ATOM 1499 C C . GLN A 1 192 ? 0.756 -5.564 2.447 1.00 96.38 192 GLN A C 1
ATOM 1501 O O . GLN A 1 192 ? 1.777 -5.337 1.802 1.00 96.38 192 GLN A O 1
ATOM 1506 N N . ARG A 1 193 ? -0.067 -6.569 2.119 1.00 96.69 193 ARG A N 1
ATOM 1507 C CA . ARG A 1 193 ? 0.160 -7.427 0.939 1.00 96.69 193 ARG A CA 1
ATOM 1508 C C . ARG A 1 193 ? 0.103 -6.630 -0.364 1.00 96.69 193 ARG A C 1
ATOM 1510 O O . ARG A 1 193 ? 0.923 -6.830 -1.254 1.00 96.69 193 ARG A O 1
ATOM 1517 N N . ASN A 1 194 ? -0.848 -5.710 -0.486 1.00 96.00 194 ASN A N 1
ATOM 1518 C CA . ASN A 1 194 ? -0.960 -4.863 -1.671 1.00 96.00 194 ASN A CA 1
ATOM 1519 C C . ASN A 1 194 ? 0.225 -3.897 -1.789 1.00 96.00 194 ASN A C 1
ATOM 1521 O O . ASN A 1 194 ? 0.757 -3.712 -2.882 1.00 96.00 194 ASN A O 1
ATOM 1525 N N . LYS A 1 195 ? 0.694 -3.345 -0.667 1.00 96.00 195 LYS A N 1
ATOM 1526 C CA . LYS A 1 195 ? 1.897 -2.512 -0.606 1.00 96.00 195 LYS A CA 1
ATOM 1527 C C . LYS A 1 195 ? 3.138 -3.272 -1.073 1.00 96.00 195 LYS A C 1
ATOM 1529 O O . LYS A 1 195 ? 3.824 -2.783 -1.963 1.00 96.00 195 LYS A O 1
ATOM 1534 N N . THR A 1 196 ? 3.398 -4.482 -0.574 1.00 96.38 196 THR A N 1
ATOM 1535 C CA . THR A 1 196 ? 4.570 -5.274 -1.006 1.00 96.38 196 THR A CA 1
ATOM 1536 C C . THR A 1 196 ? 4.508 -5.654 -2.491 1.00 96.38 196 THR A C 1
ATOM 1538 O O . THR A 1 196 ? 5.529 -5.646 -3.192 1.00 96.38 196 THR A O 1
ATOM 1541 N N . ASN A 1 197 ? 3.306 -5.918 -3.014 1.00 96.12 197 ASN 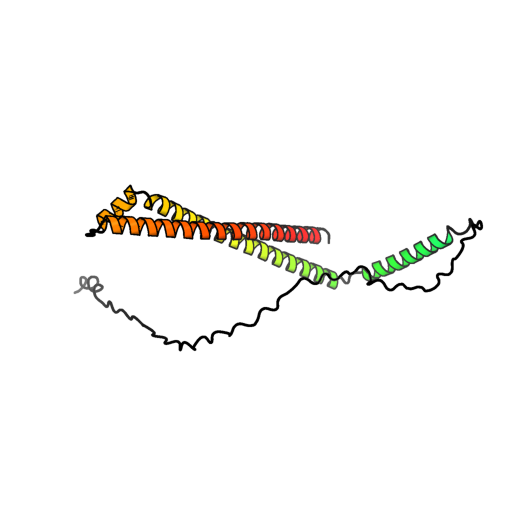A N 1
ATOM 1542 C CA . ASN A 1 197 ? 3.085 -6.128 -4.446 1.00 96.12 197 ASN A CA 1
ATOM 1543 C C . ASN A 1 197 ? 3.409 -4.866 -5.265 1.00 96.12 197 ASN A C 1
ATOM 1545 O O . ASN A 1 197 ? 4.097 -4.959 -6.286 1.00 96.12 197 ASN A O 1
ATOM 1549 N N . LEU A 1 198 ? 2.968 -3.688 -4.808 1.00 96.00 198 LEU A N 1
ATOM 1550 C CA . LEU A 1 198 ? 3.279 -2.400 -5.437 1.00 96.00 198 LEU A CA 1
ATOM 1551 C C . LEU A 1 198 ? 4.776 -2.073 -5.366 1.00 96.00 198 LEU A C 1
ATOM 1553 O O . LEU A 1 198 ? 5.344 -1.686 -6.380 1.00 96.00 198 LEU A O 1
ATOM 1557 N N . GLU A 1 199 ? 5.442 -2.302 -4.231 1.00 95.69 199 GLU A N 1
ATOM 1558 C CA . GLU A 1 199 ? 6.897 -2.129 -4.077 1.00 95.69 199 GLU A CA 1
ATOM 1559 C C . GLU A 1 199 ? 7.673 -2.981 -5.081 1.00 95.69 199 GLU A C 1
ATOM 1561 O O . GLU A 1 199 ? 8.608 -2.512 -5.732 1.00 95.69 199 GLU A O 1
ATOM 1566 N N . THR A 1 200 ? 7.259 -4.236 -5.254 1.00 96.31 200 THR A N 1
ATOM 1567 C CA . THR A 1 200 ? 7.849 -5.131 -6.253 1.00 96.31 200 THR A CA 1
ATOM 1568 C C . THR A 1 200 ? 7.584 -4.632 -7.676 1.00 96.31 200 THR A C 1
ATOM 1570 O O . THR A 1 200 ? 8.460 -4.714 -8.538 1.00 96.31 200 THR A O 1
ATOM 1573 N N . GLY A 1 201 ? 6.388 -4.096 -7.934 1.00 94.38 201 GLY A N 1
ATOM 1574 C CA . GLY A 1 201 ? 6.030 -3.470 -9.206 1.00 94.38 201 GLY A CA 1
ATOM 1575 C C . GLY A 1 201 ? 6.869 -2.231 -9.526 1.00 94.38 201 GLY A C 1
ATOM 1576 O O . GLY A 1 201 ? 7.332 -2.099 -10.658 1.00 94.38 201 GLY A O 1
ATOM 1577 N N . ILE A 1 202 ? 7.115 -1.371 -8.533 1.00 95.88 202 ILE A N 1
ATOM 1578 C CA . ILE A 1 202 ? 7.963 -0.176 -8.651 1.00 95.88 202 ILE A CA 1
ATOM 1579 C C . ILE A 1 202 ? 9.394 -0.582 -8.981 1.00 95.88 202 ILE A C 1
ATOM 1581 O O . ILE A 1 202 ? 9.931 -0.093 -9.967 1.00 95.88 202 ILE A O 1
ATOM 1585 N N . LYS A 1 203 ? 9.980 -1.535 -8.243 1.00 95.81 203 LYS A N 1
ATOM 1586 C CA . LYS A 1 203 ? 11.343 -2.026 -8.521 1.00 95.81 203 LYS A CA 1
ATOM 1587 C C . LYS A 1 203 ? 11.493 -2.488 -9.972 1.00 95.81 203 LYS A C 1
ATOM 1589 O O . LYS A 1 203 ? 12.411 -2.068 -10.666 1.00 95.81 203 LYS A O 1
ATOM 1594 N N . LYS A 1 204 ? 10.540 -3.285 -10.464 1.00 94.81 204 LYS A N 1
ATOM 1595 C CA . LYS A 1 204 ? 10.530 -3.752 -11.861 1.00 94.81 204 LYS A CA 1
ATOM 1596 C C . LYS A 1 204 ? 10.361 -2.611 -12.868 1.00 94.81 204 LYS A C 1
ATOM 1598 O O . LYS A 1 204 ? 10.953 -2.663 -13.942 1.00 94.81 204 LYS A O 1
ATOM 1603 N N . ALA A 1 205 ? 9.529 -1.616 -12.556 1.00 93.19 205 ALA A N 1
ATOM 1604 C CA . ALA A 1 205 ? 9.319 -0.454 -13.415 1.00 93.19 205 ALA A CA 1
ATOM 1605 C C . ALA A 1 205 ? 10.576 0.429 -13.482 1.00 93.19 205 ALA A C 1
ATOM 1607 O O . ALA A 1 205 ? 10.992 0.801 -14.576 1.00 93.19 205 ALA A O 1
ATOM 1608 N N . ASP A 1 206 ? 11.214 0.686 -12.341 1.00 94.00 206 ASP A N 1
ATOM 1609 C CA . ASP A 1 206 ? 12.459 1.449 -12.241 1.00 94.00 206 ASP A CA 1
ATOM 1610 C C . ASP A 1 206 ? 13.601 0.752 -12.988 1.00 94.00 206 ASP A C 1
ATOM 1612 O O . ASP A 1 206 ? 14.280 1.375 -13.798 1.00 94.00 206 ASP A O 1
ATOM 1616 N N . GLU A 1 207 ? 13.761 -0.565 -12.821 1.00 95.69 207 GLU A N 1
ATOM 1617 C CA . GLU A 1 207 ? 14.731 -1.344 -13.598 1.00 95.69 207 GLU A CA 1
ATOM 1618 C C . GLU A 1 207 ? 14.498 -1.251 -15.111 1.00 95.69 207 GLU A C 1
ATOM 1620 O O . GLU A 1 207 ? 15.447 -1.350 -15.892 1.00 95.69 207 GLU A O 1
ATOM 1625 N N . LEU A 1 208 ? 13.242 -1.134 -15.550 1.00 92.56 208 LEU A N 1
ATOM 1626 C CA . LEU A 1 208 ? 12.908 -0.978 -16.964 1.00 92.56 208 LEU A CA 1
ATOM 1627 C C . LEU A 1 208 ? 13.301 0.409 -17.475 1.00 92.56 208 LEU A C 1
ATOM 1629 O O . LEU A 1 208 ? 13.874 0.503 -18.558 1.00 92.56 208 LEU A O 1
ATOM 1633 N N . VAL A 1 209 ? 13.022 1.455 -16.693 1.00 94.38 209 VAL A N 1
ATOM 1634 C CA . VAL A 1 209 ? 13.415 2.840 -16.993 1.00 94.38 209 VAL A CA 1
ATOM 1635 C C . VAL A 1 209 ? 14.935 2.950 -17.086 1.00 94.38 209 VAL A C 1
ATOM 1637 O O . VAL A 1 209 ? 15.444 3.424 -18.097 1.00 94.38 209 VAL A O 1
ATOM 1640 N N . GLU A 1 210 ? 15.671 2.418 -16.111 1.00 94.56 210 GLU A N 1
ATOM 1641 C CA . GLU A 1 210 ? 17.139 2.409 -16.133 1.00 94.56 210 GLU A CA 1
ATOM 1642 C C . GLU A 1 210 ? 17.686 1.648 -17.351 1.00 94.56 210 GLU A C 1
ATOM 1644 O O . GLU A 1 210 ? 18.578 2.122 -18.052 1.00 94.56 210 GLU A O 1
ATOM 1649 N N . ARG A 1 211 ? 17.087 0.503 -17.703 1.00 93.56 211 ARG A N 1
ATOM 1650 C CA . ARG A 1 211 ? 17.444 -0.240 -18.926 1.00 93.56 211 ARG A CA 1
ATOM 1651 C C . ARG A 1 211 ? 17.133 0.507 -20.226 1.00 93.56 211 ARG A C 1
ATOM 1653 O O . ARG A 1 211 ? 17.737 0.186 -21.251 1.00 93.56 211 ARG A O 1
ATOM 1660 N N . LEU A 1 212 ? 16.155 1.411 -20.235 1.00 92.06 212 LEU A N 1
ATOM 1661 C CA . LEU A 1 212 ? 15.832 2.2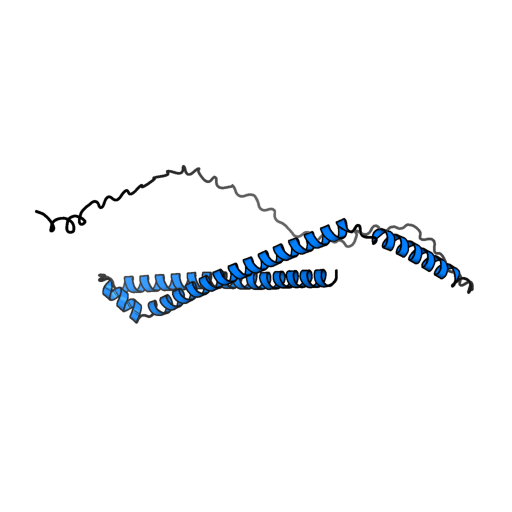51 -21.393 1.00 92.06 212 LEU A CA 1
ATOM 1662 C C . LEU A 1 212 ? 16.795 3.437 -21.491 1.00 92.06 212 LEU A C 1
ATOM 1664 O O . LEU A 1 212 ? 17.304 3.693 -22.578 1.00 92.06 212 LEU A O 1
ATOM 1668 N N . ARG A 1 213 ? 17.130 4.075 -20.363 1.00 92.06 213 ARG A N 1
ATOM 1669 C CA . ARG A 1 213 ? 18.147 5.138 -20.281 1.00 92.06 213 ARG A CA 1
ATOM 1670 C C . ARG A 1 213 ? 19.508 4.653 -20.771 1.00 92.06 213 ARG A C 1
ATOM 1672 O O . ARG A 1 213 ? 20.044 5.197 -21.724 1.00 92.06 213 ARG A O 1
ATOM 1679 N N . LEU A 1 214 ? 19.975 3.516 -20.252 1.00 93.94 214 LEU A N 1
ATOM 1680 C CA . LEU A 1 214 ? 21.233 2.896 -20.686 1.00 93.94 214 LEU A CA 1
ATOM 1681 C C . LEU A 1 214 ? 21.253 2.480 -22.164 1.00 93.94 214 LEU A C 1
ATOM 1683 O O . LEU A 1 214 ? 22.329 2.243 -22.710 1.00 93.94 214 LEU A O 1
ATOM 1687 N N . ARG A 1 215 ? 20.088 2.282 -22.794 1.00 89.19 215 ARG A N 1
ATOM 1688 C CA . ARG A 1 215 ? 20.003 2.008 -24.234 1.00 89.19 215 ARG A CA 1
ATOM 1689 C C . ARG A 1 215 ? 20.086 3.292 -25.048 1.00 89.19 215 ARG A C 1
ATOM 1691 O O . ARG A 1 215 ? 20.799 3.290 -26.039 1.00 89.19 215 ARG A O 1
ATOM 1698 N N . LEU A 1 216 ? 19.417 4.353 -24.604 1.00 88.50 216 LEU A N 1
ATOM 1699 C CA . LEU A 1 216 ? 19.490 5.676 -25.222 1.00 88.50 216 LEU A CA 1
ATOM 1700 C C . LEU A 1 216 ? 20.897 6.277 -25.142 1.00 88.50 216 LEU A C 1
ATOM 1702 O O . LEU A 1 216 ? 21.351 6.844 -26.121 1.00 88.50 216 LEU A O 1
ATOM 1706 N N . ASP A 1 217 ? 21.613 6.085 -24.032 1.00 87.25 217 ASP A N 1
ATOM 1707 C CA . ASP A 1 217 ? 22.990 6.584 -23.879 1.00 87.25 217 ASP A CA 1
ATOM 1708 C C . ASP A 1 217 ? 24.007 5.871 -24.795 1.00 87.25 217 ASP A C 1
ATOM 1710 O O . ASP A 1 217 ? 25.142 6.324 -24.941 1.00 87.25 217 ASP A O 1
ATOM 1714 N N . LYS A 1 218 ? 23.638 4.711 -25.359 1.00 83.00 218 LYS A N 1
ATOM 1715 C CA . LYS A 1 218 ? 24.496 3.894 -26.235 1.00 83.00 218 LYS A CA 1
ATOM 1716 C C . LYS A 1 218 ? 24.219 4.091 -27.727 1.00 83.00 218 LYS A C 1
ATOM 1718 O O . LYS A 1 218 ? 25.029 3.613 -28.524 1.00 83.00 218 LYS A O 1
ATOM 1723 N N . GLU A 1 219 ? 23.077 4.677 -28.085 1.00 62.72 219 GLU A N 1
ATOM 1724 C CA . GLU A 1 219 ? 22.714 5.028 -29.469 1.00 62.72 219 GLU A CA 1
ATOM 1725 C C . GLU A 1 219 ? 23.299 6.390 -29.858 1.00 62.72 219 GLU A C 1
ATOM 1727 O O . GLU A 1 219 ? 23.723 6.504 -31.031 1.00 62.72 219 GLU A O 1
#

Foldseek 3Di:
DDDDPDPPPPPDDDDDDPPPPPPPPDPDDDPDDPDDDDDPPDDDDDPPPPPPDPPPPDDDPPPDDDPDDDPDDPPVVVVVVVVVVVVVVVVVVVVVPDDVVNVVVVLVVLVVVLVVLVVVLVVLVVVLVVLVVVLVVLVVVLVVLVVCLDLVNLLVVLVVVPDPCSPVSSVVSNVVSVVSNVVSVVVSVVSVVVSVVSVVVSVVSVVVSVVSVVVSVVD

Radius of gyration: 39.94 Å; chains: 1; bounding box: 84×108×83 Å